Protein AF-A0A379QUN5-F1 (afdb_monomer_lite)

Foldseek 3Di:
DVVVVVVVVVVLVVCCVPPNPQVSLVVQLVVLVVVCVVPVDVVSVVSNVVSVVSNVVVVVVVVVVVVVVQVPLDFPVVVVVVVVVVVFAKDFQDWDDDPQFIKTFIDTPVDSQRPFIDDRAHPPPSHGWDWDWDDDPPDAIWIWTADPVGDIDIDSDDTSRVRVVVRVVSVVVVVVVPPPPPD

Secondary structure (DSSP, 8-state):
-HHHHHHHHHHHHHHHHHH-HHHHHHHHHHHHHHHHHHH--HHHHHHHHHHHHHHHHHHHHHHHHHHHHHHT---THHHHHHHHTTTPPEEEEEEEEETTEEEEEEEESS--S--EEEEEEPTTT-PBPEEEEEE-TTS-EEEEEE-TTS-EEEESS-HHHHHHHHHHHHHHHHHHHSS----

Sequence (183 aa):
MIEIFKTLHMQFQRAILATGTIPALGTLFIVGILVYISKGTIIYLTLGIFGLLATIEVYYRHGKAVLEARSNIRGPDMIYLELTGKGLKPKKLKEFEYQGFIFRTHGFEEMEVAVTATGPYCPRCKGQLAERRRIQYLFFPEITFRCICGFCTTSDRTGGEMLKDVRNMVCNVFDEKEKPHIG

Structure (mmCIF, N/CA/C/O backbone):
data_AF-A0A379QUN5-F1
#
_entry.id   AF-A0A379QUN5-F1
#
loop_
_atom_site.group_PDB
_atom_site.id
_atom_site.type_symbol
_atom_site.label_atom_id
_atom_site.label_alt_id
_atom_site.label_comp_id
_atom_site.label_asym_id
_atom_site.label_entity_id
_atom_site.label_seq_id
_atom_site.pdbx_PDB_ins_code
_atom_site.Cartn_x
_atom_site.Cartn_y
_atom_site.Cartn_z
_atom_site.occupancy
_atom_site.B_iso_or_equiv
_atom_site.auth_seq_id
_atom_site.auth_comp_id
_atom_site.auth_asym_id
_atom_site.auth_atom_id
_atom_site.pdbx_PDB_model_num
ATOM 1 N N . MET A 1 1 ? -5.564 -13.645 46.449 1.00 65.31 1 MET A N 1
ATOM 2 C CA . MET A 1 1 ? -5.761 -12.636 45.376 1.00 65.31 1 MET A CA 1
ATOM 3 C C . MET A 1 1 ? -4.634 -12.616 44.341 1.00 65.31 1 MET A C 1
ATOM 5 O O . MET A 1 1 ? -4.947 -12.594 43.160 1.00 65.31 1 MET A O 1
ATOM 9 N N . ILE A 1 2 ? -3.355 -12.666 44.737 1.00 79.56 2 ILE A N 1
ATOM 10 C CA . ILE A 1 2 ? -2.207 -12.552 43.809 1.00 79.56 2 ILE A CA 1
ATOM 11 C C . ILE A 1 2 ? -2.126 -13.717 42.799 1.00 79.56 2 ILE A C 1
ATOM 13 O O . ILE A 1 2 ? -1.880 -13.481 41.618 1.00 79.56 2 ILE A O 1
ATOM 17 N N . GLU A 1 3 ? -2.397 -14.959 43.214 1.00 79.75 3 GLU A N 1
ATOM 18 C CA . GLU A 1 3 ? -2.359 -16.113 42.297 1.00 79.75 3 GLU A CA 1
ATOM 19 C C . GLU A 1 3 ? -3.446 -16.066 41.221 1.00 79.75 3 GLU A C 1
ATOM 21 O O . GLU A 1 3 ? -3.153 -16.286 40.050 1.00 79.75 3 GLU A O 1
ATOM 26 N N . ILE A 1 4 ? -4.675 -15.690 41.591 1.00 76.00 4 ILE A N 1
ATOM 27 C CA . ILE A 1 4 ? -5.797 -15.556 40.648 1.00 76.00 4 ILE A CA 1
ATOM 28 C C . ILE A 1 4 ? -5.447 -14.542 39.554 1.00 76.00 4 ILE A C 1
ATOM 30 O O . ILE A 1 4 ? -5.677 -14.801 38.375 1.00 76.00 4 ILE A O 1
ATOM 34 N N . PHE A 1 5 ? -4.827 -13.420 39.930 1.00 73.19 5 PHE A N 1
ATOM 35 C CA . PHE A 1 5 ? -4.406 -12.393 38.980 1.00 73.19 5 PHE A CA 1
ATOM 36 C C . PHE A 1 5 ? -3.333 -12.909 38.010 1.00 73.19 5 PHE A C 1
ATOM 38 O O . PHE A 1 5 ? -3.393 -12.641 36.811 1.00 73.19 5 PHE A O 1
ATOM 45 N N . LYS A 1 6 ? -2.382 -13.708 38.506 1.00 79.88 6 LYS A N 1
ATOM 46 C CA . LYS A 1 6 ? -1.306 -14.293 37.696 1.00 79.88 6 LYS A CA 1
ATOM 47 C C . LYS A 1 6 ? -1.845 -15.299 36.674 1.00 79.88 6 LYS A C 1
ATOM 49 O O . LYS A 1 6 ? -1.435 -15.275 35.513 1.00 79.88 6 LYS A O 1
ATOM 54 N N . THR A 1 7 ? -2.798 -16.138 37.079 1.00 79.50 7 THR A N 1
ATOM 55 C CA . THR A 1 7 ? -3.450 -17.109 36.188 1.00 79.50 7 THR A CA 1
ATOM 56 C C . THR A 1 7 ? -4.293 -16.403 35.129 1.00 79.50 7 THR A C 1
ATOM 58 O O . THR A 1 7 ? -4.215 -16.753 33.951 1.00 79.50 7 THR A O 1
ATOM 61 N N . LEU A 1 8 ? -5.032 -15.359 35.519 1.00 73.00 8 LEU A N 1
ATOM 62 C CA . LEU A 1 8 ? -5.829 -14.554 34.593 1.00 73.00 8 LEU A CA 1
ATOM 63 C C . LEU A 1 8 ? -4.940 -13.858 33.551 1.00 73.00 8 LEU A C 1
ATOM 65 O O . LEU A 1 8 ? -5.223 -13.909 32.356 1.00 73.00 8 LEU A O 1
ATOM 69 N N . HIS A 1 9 ? -3.818 -13.281 33.989 1.00 76.00 9 HIS A N 1
ATOM 70 C CA . HIS 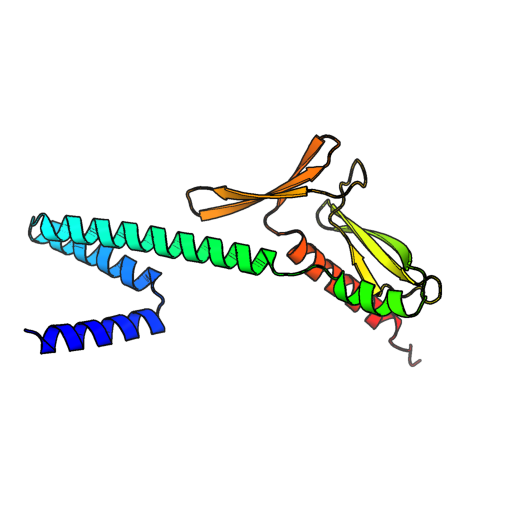A 1 9 ? -2.858 -12.623 33.108 1.00 76.00 9 HIS A CA 1
ATOM 71 C C . HIS A 1 9 ? -2.230 -13.602 32.100 1.00 76.00 9 HIS A C 1
ATOM 73 O O . HIS A 1 9 ? -2.097 -13.264 30.920 1.00 76.00 9 HIS A O 1
ATOM 79 N N . MET A 1 10 ? -1.866 -14.819 32.522 1.00 75.38 10 MET A N 1
ATOM 80 C CA . MET A 1 10 ? -1.316 -15.837 31.616 1.00 75.38 10 MET A CA 1
ATOM 81 C C . MET A 1 10 ? -2.326 -16.283 30.554 1.00 75.38 10 MET A C 1
ATOM 83 O O . MET A 1 10 ? -1.964 -16.416 29.385 1.00 75.38 10 MET A O 1
ATOM 87 N N . GLN A 1 11 ? -3.591 -16.481 30.933 1.00 75.44 11 GLN A N 1
ATOM 88 C CA . GLN A 1 11 ? -4.644 -16.839 29.977 1.00 75.44 11 GLN A CA 1
ATOM 89 C C . GLN A 1 11 ? -4.909 -15.703 28.985 1.00 75.44 11 GLN A C 1
ATOM 91 O O . GLN A 1 11 ? -5.044 -15.947 27.787 1.00 75.44 11 GLN A O 1
ATOM 96 N N . PHE A 1 12 ? -4.886 -14.455 29.458 1.00 71.19 12 PHE A N 1
ATOM 97 C CA . PHE A 1 12 ? -5.064 -13.284 28.605 1.00 71.19 12 PHE A CA 1
ATOM 98 C C . PHE A 1 12 ? -3.934 -13.142 27.575 1.00 71.19 12 PHE A C 1
ATOM 100 O O . PHE A 1 12 ? -4.198 -12.907 26.399 1.00 71.19 12 PHE A O 1
ATOM 107 N N . GLN A 1 13 ? -2.676 -13.373 27.970 1.00 73.88 13 GLN A N 1
ATOM 108 C CA . GLN A 1 13 ? -1.557 -13.353 27.020 1.00 73.88 13 GLN A CA 1
ATOM 109 C C . GLN A 1 13 ? -1.635 -14.469 25.978 1.00 73.88 13 GLN A C 1
ATOM 111 O O . GLN A 1 13 ? -1.353 -14.223 24.808 1.00 73.88 13 GLN A O 1
ATOM 116 N N . ARG A 1 14 ? -2.060 -15.678 26.367 1.00 70.94 14 ARG A N 1
ATOM 117 C CA . ARG A 1 14 ? -2.272 -16.777 25.413 1.00 70.94 14 ARG A CA 1
ATOM 118 C C . ARG A 1 14 ? -3.394 -16.465 24.425 1.00 70.94 14 ARG A C 1
ATOM 120 O O . ARG A 1 14 ? -3.231 -16.721 23.237 1.00 70.94 14 ARG A O 1
ATOM 127 N N . ALA A 1 15 ? -4.487 -15.865 24.892 1.00 63.94 15 ALA A N 1
ATOM 128 C CA . ALA A 1 15 ? -5.580 -15.427 24.029 1.00 63.94 15 ALA A CA 1
ATOM 129 C C . ALA A 1 15 ? -5.127 -14.340 23.039 1.00 63.94 15 ALA A C 1
ATOM 131 O O . ALA A 1 15 ? -5.415 -14.446 21.847 1.00 63.94 15 ALA A O 1
ATOM 132 N N . ILE A 1 16 ? -4.350 -13.353 23.505 1.00 67.88 16 ILE A N 1
ATOM 133 C CA . ILE A 1 16 ? -3.744 -12.319 22.651 1.00 67.88 16 ILE A CA 1
ATOM 134 C C . ILE A 1 16 ? -2.856 -12.942 21.569 1.00 67.88 16 ILE A C 1
ATOM 136 O O . ILE A 1 16 ? -2.928 -12.531 20.414 1.00 67.88 16 ILE A O 1
ATOM 140 N N . LEU A 1 17 ? -2.036 -13.932 21.922 1.00 67.06 17 LEU A N 1
ATOM 141 C CA . LEU A 1 17 ? -1.166 -14.624 20.969 1.00 67.06 17 LEU A CA 1
ATOM 142 C C . LEU A 1 17 ? -1.951 -15.450 19.943 1.00 67.06 17 LEU A C 1
ATOM 144 O O . LEU A 1 17 ? -1.546 -15.517 18.788 1.00 67.06 17 LEU A O 1
ATOM 148 N N . ALA A 1 18 ? -3.064 -16.064 20.349 1.00 61.81 18 ALA A N 1
ATOM 149 C CA . ALA A 1 18 ? -3.851 -16.946 19.490 1.00 61.81 18 ALA A CA 1
ATOM 150 C C . ALA A 1 18 ? -4.815 -16.202 18.550 1.00 61.81 18 ALA A C 1
ATOM 152 O O . ALA A 1 18 ? -5.030 -16.636 17.424 1.00 61.81 18 ALA A O 1
ATOM 153 N N . THR A 1 19 ? -5.416 -15.101 19.008 1.00 64.62 19 THR A N 1
ATOM 154 C CA . THR A 1 19 ? -6.467 -14.376 18.261 1.00 64.62 19 THR A CA 1
ATOM 155 C C . THR A 1 19 ? -6.045 -12.983 17.804 1.00 64.62 19 THR A C 1
ATOM 157 O O . THR A 1 19 ? -6.675 -12.408 16.921 1.00 64.62 19 THR A O 1
ATOM 160 N N . GLY A 1 20 ? -4.957 -12.448 18.354 1.00 71.06 20 GLY A N 1
ATOM 161 C CA . GLY A 1 20 ? -4.519 -11.076 18.141 1.00 71.06 20 GLY A CA 1
ATOM 162 C C . GLY A 1 20 ? -5.007 -10.131 19.241 1.00 71.06 20 GLY A C 1
ATOM 163 O O . GLY A 1 20 ? -6.012 -10.350 19.916 1.00 71.06 20 GLY A O 1
ATOM 164 N N . THR A 1 21 ? -4.281 -9.032 19.419 1.00 74.69 21 THR A N 1
ATOM 165 C CA . THR A 1 21 ? -4.566 -7.988 20.418 1.00 74.69 21 THR A CA 1
ATOM 166 C C . THR A 1 21 ? -5.906 -7.283 20.190 1.00 74.69 21 THR A C 1
ATOM 168 O O . THR A 1 21 ? -6.573 -6.913 21.151 1.00 74.69 21 THR A O 1
ATOM 171 N N . ILE A 1 22 ? -6.323 -7.118 18.933 1.00 72.56 22 ILE A N 1
ATOM 172 C CA . ILE A 1 22 ? -7.550 -6.403 18.547 1.00 72.56 22 ILE A CA 1
ATOM 173 C C . ILE A 1 22 ? -8.824 -7.113 19.052 1.00 72.56 22 ILE A C 1
ATOM 175 O O . ILE A 1 22 ? -9.591 -6.477 19.777 1.00 72.56 22 ILE A O 1
ATOM 179 N N . PRO A 1 23 ? -9.074 -8.407 18.756 1.00 73.62 23 PRO A N 1
ATOM 180 C CA . PRO A 1 23 ? -10.268 -9.091 19.260 1.00 73.62 23 PRO A CA 1
ATOM 181 C C . PRO A 1 23 ? -10.278 -9.241 20.787 1.00 73.62 23 PRO A C 1
ATOM 183 O O . PRO A 1 23 ? -11.347 -9.155 21.386 1.00 73.62 23 PRO A O 1
ATOM 186 N N . ALA A 1 24 ? -9.117 -9.385 21.436 1.00 75.81 24 ALA A N 1
ATOM 187 C CA . ALA A 1 24 ? -9.024 -9.440 22.898 1.00 75.81 24 ALA A CA 1
ATOM 188 C C . ALA A 1 24 ? -9.422 -8.115 23.582 1.00 75.81 24 ALA A C 1
ATOM 190 O O . ALA A 1 24 ? -10.044 -8.117 24.643 1.00 75.81 24 ALA A O 1
ATOM 191 N N . LEU A 1 25 ? -9.090 -6.970 22.980 1.00 78.25 25 LEU A N 1
ATOM 192 C CA . LEU A 1 25 ? -9.510 -5.660 23.487 1.00 78.25 25 LEU A CA 1
ATOM 193 C C . LEU A 1 25 ? -10.978 -5.358 23.146 1.00 78.25 25 LEU A C 1
ATOM 195 O O . LEU A 1 25 ? -11.703 -4.799 23.972 1.00 78.25 25 LEU A O 1
ATOM 199 N N . GLY A 1 26 ? -11.447 -5.809 21.979 1.00 76.88 26 GLY A N 1
ATOM 200 C CA . GLY A 1 26 ? -12.854 -5.725 21.587 1.00 76.88 26 GLY A CA 1
ATOM 201 C C . GLY A 1 26 ? -13.781 -6.518 22.514 1.00 76.88 26 GLY A C 1
ATOM 202 O O . GLY A 1 26 ? -14.844 -6.025 22.890 1.00 76.88 26 GLY A O 1
ATOM 203 N N . THR A 1 27 ? -13.377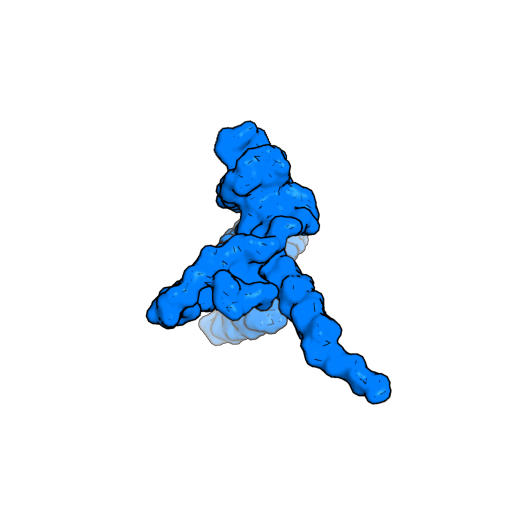 -7.712 22.957 1.00 78.56 27 THR A N 1
ATOM 204 C CA . THR A 1 27 ? -14.166 -8.488 23.927 1.00 78.56 27 THR A CA 1
ATOM 205 C C . THR A 1 27 ? -14.211 -7.817 25.299 1.00 78.56 27 THR A C 1
ATOM 207 O O . THR A 1 27 ? -15.276 -7.782 25.909 1.00 78.56 27 THR A O 1
ATOM 210 N N . LEU A 1 28 ? -13.113 -7.201 25.755 1.00 80.69 28 LEU A N 1
ATOM 211 C CA . LEU A 1 28 ? -13.088 -6.382 26.975 1.00 80.69 28 LEU A CA 1
ATOM 212 C C . LEU A 1 28 ? -14.074 -5.208 26.907 1.00 80.69 28 LEU A C 1
ATOM 214 O O . LEU A 1 28 ? -14.790 -4.955 27.876 1.00 80.69 28 LEU A O 1
ATOM 218 N N . PHE A 1 29 ? -14.145 -4.527 25.760 1.00 81.75 29 PHE A N 1
ATOM 219 C CA . PHE A 1 29 ? -15.115 -3.459 25.524 1.00 81.75 29 PHE A CA 1
ATOM 220 C C . PHE A 1 29 ? -16.559 -3.965 25.622 1.00 81.75 29 PHE A C 1
ATOM 222 O O . PHE A 1 29 ? -17.357 -3.406 26.378 1.00 81.75 29 PHE A O 1
ATOM 229 N N . ILE A 1 30 ? -16.877 -5.051 24.908 1.00 83.12 30 ILE A N 1
ATOM 230 C CA . ILE A 1 30 ? -18.222 -5.642 24.888 1.00 83.12 30 ILE A CA 1
ATOM 231 C C . ILE A 1 30 ? -18.631 -6.087 26.294 1.00 83.12 30 ILE A C 1
ATOM 233 O O . ILE A 1 30 ? -19.716 -5.736 26.750 1.00 83.12 30 ILE A O 1
ATOM 237 N N . VAL A 1 31 ? -17.757 -6.805 27.007 1.00 85.19 31 VAL A N 1
ATOM 238 C CA . VAL A 1 31 ? -18.018 -7.276 28.375 1.00 85.19 31 VAL A CA 1
ATOM 239 C C . VAL A 1 31 ? -18.190 -6.099 29.337 1.00 85.19 31 VAL A C 1
ATOM 241 O O . VAL A 1 31 ? -19.121 -6.111 30.139 1.00 85.19 31 VAL A O 1
ATOM 244 N N . GLY A 1 32 ? -17.353 -5.061 29.241 1.00 82.75 32 GLY A N 1
ATOM 245 C CA . GLY A 1 32 ? -17.477 -3.853 30.063 1.00 82.75 32 GLY A CA 1
ATOM 246 C C . GLY A 1 32 ? -18.837 -3.168 29.897 1.00 82.75 32 GLY A C 1
ATOM 247 O O . GLY A 1 32 ? -19.510 -2.879 30.888 1.00 82.75 32 GLY A O 1
ATOM 248 N N . ILE A 1 33 ? -19.297 -2.992 28.653 1.00 84.81 33 ILE A N 1
ATOM 249 C CA . ILE A 1 33 ? -20.622 -2.420 28.366 1.00 84.81 33 ILE A CA 1
ATOM 250 C C . ILE A 1 33 ? -21.745 -3.322 28.881 1.00 84.81 33 ILE A C 1
ATOM 252 O O . ILE A 1 33 ? -22.672 -2.835 29.526 1.00 84.81 33 ILE A O 1
ATOM 256 N N . LEU A 1 34 ? -21.674 -4.630 28.626 1.00 87.12 34 LEU A N 1
ATOM 257 C CA . LEU A 1 34 ? -22.724 -5.569 29.030 1.00 87.12 34 LEU A CA 1
ATOM 258 C C . LEU A 1 34 ? -22.903 -5.588 30.552 1.00 87.12 34 LEU A C 1
ATOM 260 O O . LEU A 1 34 ? -24.025 -5.538 31.060 1.00 87.12 34 LEU A O 1
ATOM 264 N N . VAL A 1 35 ? -21.790 -5.598 31.290 1.00 85.62 35 VAL A N 1
ATOM 265 C CA . VAL A 1 35 ? -21.827 -5.561 32.753 1.00 85.62 35 VAL A CA 1
ATOM 266 C C . VAL A 1 35 ? -22.329 -4.204 33.249 1.00 85.62 35 VAL A C 1
ATOM 268 O O . VAL A 1 35 ? -23.128 -4.175 34.186 1.00 85.62 35 VAL A O 1
ATOM 271 N N . TYR A 1 36 ? -21.953 -3.095 32.604 1.00 88.31 36 TYR A N 1
ATOM 272 C CA . TYR A 1 36 ? -22.504 -1.776 32.922 1.00 88.31 36 TYR A CA 1
ATOM 273 C C . TYR A 1 36 ? -24.030 -1.730 32.777 1.00 88.31 36 TYR A C 1
ATOM 275 O O . TYR A 1 36 ? -24.700 -1.291 33.707 1.00 88.31 36 TYR A O 1
ATOM 283 N N . ILE A 1 37 ? -24.586 -2.248 31.677 1.00 89.38 37 ILE A N 1
ATOM 284 C CA . ILE A 1 37 ? -26.042 -2.292 31.455 1.00 89.38 37 ILE A CA 1
ATOM 285 C C . ILE A 1 37 ? -26.737 -3.108 32.555 1.00 89.38 37 ILE A C 1
ATOM 287 O O . ILE A 1 37 ? -27.792 -2.715 33.042 1.00 89.38 37 ILE A O 1
ATOM 291 N N . SER A 1 38 ? -26.131 -4.220 32.983 1.00 89.81 38 SER A N 1
ATOM 292 C CA . SER A 1 38 ? -26.716 -5.100 34.006 1.00 89.81 38 SER A CA 1
ATOM 293 C C . SER A 1 38 ? -26.636 -4.562 35.442 1.00 89.81 38 SER A C 1
ATOM 295 O O . SER A 1 38 ? -27.549 -4.797 36.229 1.00 89.81 38 SER A O 1
ATOM 297 N N . LYS A 1 39 ? -25.547 -3.871 35.813 1.00 90.00 39 LYS A N 1
ATOM 298 C CA . LYS A 1 39 ? -25.252 -3.482 37.209 1.00 90.00 39 LYS A CA 1
ATOM 299 C C . LYS A 1 39 ? -25.246 -1.974 37.460 1.00 90.00 39 LYS A C 1
ATOM 301 O O . LYS A 1 39 ? -25.086 -1.553 38.602 1.00 90.00 39 LYS A O 1
ATOM 306 N N . GLY A 1 40 ? -25.332 -1.154 36.415 1.00 86.38 40 GLY A N 1
ATOM 307 C CA . GLY A 1 40 ? -25.316 0.312 36.489 1.00 86.38 40 GLY A CA 1
ATOM 308 C C . GLY A 1 40 ? -24.020 0.926 37.035 1.00 86.38 40 GLY A C 1
ATOM 309 O O . GLY A 1 40 ? -23.969 2.123 37.308 1.00 86.38 40 GLY A O 1
ATOM 310 N N . THR A 1 41 ? -22.959 0.140 37.238 1.00 90.69 41 THR A N 1
ATOM 311 C CA . THR A 1 41 ? -21.747 0.620 37.914 1.00 90.69 41 THR A CA 1
ATOM 312 C C . THR A 1 41 ? -20.799 1.308 36.937 1.00 90.69 41 THR A C 1
ATOM 314 O O . THR A 1 41 ? -20.271 0.671 36.027 1.00 90.69 41 THR A O 1
ATOM 317 N N . ILE A 1 42 ? -20.502 2.587 37.181 1.00 85.69 42 ILE A N 1
ATOM 318 C CA . ILE A 1 42 ? -19.652 3.446 36.331 1.00 85.69 42 ILE A CA 1
ATOM 319 C C . ILE A 1 42 ? -18.266 2.833 36.048 1.00 85.69 42 ILE A C 1
ATOM 321 O O . ILE A 1 42 ? -17.715 3.034 34.969 1.00 85.69 42 ILE A O 1
ATOM 325 N N . ILE A 1 43 ? -17.725 2.029 36.970 1.00 85.44 43 ILE A N 1
ATOM 326 C CA . ILE A 1 43 ? -16.429 1.345 36.815 1.00 85.44 43 ILE A CA 1
ATOM 327 C C . ILE A 1 43 ? -16.390 0.456 35.558 1.00 85.44 43 ILE A C 1
ATOM 329 O O . ILE A 1 43 ? -15.363 0.369 34.892 1.00 85.44 43 ILE A O 1
ATOM 333 N N . TYR A 1 44 ? -17.496 -0.199 35.195 1.00 82.38 44 TYR A N 1
ATOM 334 C CA . TYR A 1 44 ? -17.525 -1.055 34.004 1.00 82.38 44 TYR A CA 1
ATOM 335 C C . TYR A 1 44 ? -17.633 -0.251 32.705 1.00 82.38 44 TYR A C 1
ATOM 337 O O . TYR A 1 44 ? -17.078 -0.657 31.684 1.00 82.38 44 TYR A O 1
ATOM 345 N N . LEU A 1 45 ? -18.271 0.924 32.757 1.00 81.56 45 LEU A N 1
ATOM 346 C CA . LEU A 1 45 ? -18.317 1.860 31.635 1.00 81.56 45 LEU A CA 1
ATOM 347 C C . LEU A 1 45 ? -16.919 2.402 31.321 1.00 81.56 45 LEU A C 1
ATOM 349 O O . LEU A 1 45 ? -16.512 2.404 30.160 1.00 81.56 45 LEU A O 1
ATOM 353 N N . THR A 1 46 ? -16.163 2.819 32.343 1.00 81.00 46 THR A N 1
ATOM 354 C CA . THR A 1 46 ? -14.786 3.293 32.146 1.00 81.00 46 THR A CA 1
ATOM 355 C C . THR A 1 46 ? -13.903 2.178 31.598 1.00 81.00 46 THR A C 1
ATOM 357 O O . THR A 1 46 ? -13.177 2.409 30.634 1.00 81.00 46 THR A O 1
ATOM 360 N N . LEU A 1 47 ? -14.025 0.953 32.123 1.00 82.50 47 LEU A N 1
ATOM 361 C CA . LEU A 1 47 ? -13.302 -0.215 31.610 1.00 82.50 47 LEU A CA 1
ATOM 362 C C . LEU A 1 47 ? -13.606 -0.480 30.126 1.00 82.50 47 LEU A C 1
ATOM 364 O O . LEU A 1 47 ? -12.693 -0.752 29.347 1.00 82.50 47 LEU A O 1
ATOM 368 N N . GLY A 1 48 ? -14.873 -0.334 29.724 1.00 81.31 48 GLY A N 1
ATOM 369 C CA . GLY A 1 48 ? -15.284 -0.387 28.325 1.00 81.31 48 GLY A CA 1
ATOM 370 C C . GLY A 1 48 ? -14.584 0.686 27.488 1.00 81.31 48 GLY A C 1
ATOM 371 O O . GLY A 1 48 ? -13.881 0.363 26.533 1.00 81.31 48 GLY A O 1
ATOM 372 N N . ILE A 1 49 ? -14.704 1.960 27.869 1.00 84.81 49 ILE A N 1
ATOM 373 C CA . ILE A 1 49 ? -14.096 3.082 27.130 1.00 84.81 49 ILE A CA 1
ATOM 374 C C . ILE A 1 49 ? -12.582 2.882 26.952 1.00 84.81 49 ILE A C 1
ATOM 376 O O . ILE A 1 49 ? -12.070 3.064 25.847 1.00 84.81 49 ILE A O 1
ATOM 380 N N . PHE A 1 50 ? -11.868 2.446 27.994 1.00 83.19 50 PHE A N 1
ATOM 381 C CA . PHE A 1 50 ? -10.441 2.128 27.893 1.00 83.19 50 PHE A CA 1
ATOM 382 C C . PHE A 1 50 ? -10.161 0.966 26.931 1.00 83.19 50 PHE A C 1
ATOM 384 O O . PHE A 1 50 ? -9.216 1.050 26.148 1.00 83.19 50 PHE A O 1
ATOM 391 N N . GLY A 1 51 ? -10.989 -0.084 26.933 1.00 81.69 51 GLY A N 1
ATOM 392 C CA . GLY A 1 51 ? -10.896 -1.181 25.964 1.00 81.69 51 GLY A CA 1
ATOM 393 C C . GLY A 1 51 ? -11.069 -0.708 24.517 1.00 81.69 51 GLY A C 1
ATOM 394 O O . GLY A 1 51 ? -10.290 -1.089 23.641 1.00 81.69 51 GLY A O 1
ATOM 395 N N . LEU A 1 52 ? -12.029 0.187 24.265 1.00 82.88 52 LEU A N 1
ATOM 396 C CA . LEU A 1 52 ? -12.247 0.776 22.942 1.00 82.88 52 LEU A CA 1
ATOM 397 C C . LEU A 1 52 ? -11.052 1.626 22.495 1.00 82.88 52 LEU A C 1
ATOM 399 O O . LEU A 1 52 ? -10.540 1.430 21.394 1.00 82.88 52 LEU A O 1
ATOM 403 N N . LEU A 1 53 ? -10.579 2.533 23.356 1.00 85.06 53 LEU A N 1
ATOM 404 C CA . LEU A 1 53 ? -9.426 3.389 23.066 1.00 85.06 53 LEU A CA 1
ATOM 405 C C . LEU A 1 53 ? -8.167 2.563 22.783 1.00 85.06 53 LEU A C 1
ATOM 407 O O . LEU A 1 53 ? -7.482 2.813 21.793 1.00 85.06 53 LEU A O 1
ATOM 411 N N . ALA A 1 54 ? -7.908 1.532 23.591 1.00 80.25 54 ALA A N 1
ATOM 412 C CA . ALA A 1 54 ? -6.790 0.620 23.377 1.00 80.25 54 ALA A CA 1
ATOM 413 C C . ALA A 1 54 ? -6.913 -0.131 22.041 1.00 80.25 54 ALA A C 1
ATOM 415 O O . ALA A 1 54 ? -5.923 -0.283 21.325 1.00 80.25 54 ALA A O 1
ATOM 416 N N . THR A 1 55 ? -8.123 -0.566 21.668 1.00 81.00 55 THR A N 1
ATOM 417 C CA . THR A 1 55 ? -8.368 -1.228 20.375 1.00 81.00 55 THR A CA 1
ATOM 418 C C . THR A 1 55 ? -8.040 -0.290 19.212 1.00 81.00 55 THR A C 1
ATOM 420 O O . THR A 1 55 ? -7.334 -0.684 18.282 1.00 81.00 55 THR A O 1
ATOM 423 N N . ILE A 1 56 ? -8.503 0.963 19.283 1.00 82.00 56 ILE A N 1
ATOM 424 C CA . ILE A 1 56 ? -8.241 1.994 18.270 1.00 82.00 56 ILE A CA 1
ATOM 425 C C . ILE A 1 56 ? -6.736 2.264 18.153 1.00 82.00 56 ILE A C 1
ATOM 427 O O . ILE A 1 56 ? -6.201 2.302 17.044 1.00 82.00 56 ILE A O 1
ATOM 431 N N . GLU A 1 57 ? -6.033 2.413 19.277 1.00 82.88 57 GLU A N 1
ATOM 432 C CA . GLU A 1 57 ? -4.596 2.691 19.284 1.00 82.88 57 GLU A CA 1
ATOM 433 C C . GLU A 1 57 ? -3.781 1.538 18.684 1.00 82.88 57 GLU A C 1
ATOM 435 O O . GLU A 1 57 ? -2.926 1.760 17.822 1.00 82.88 57 GLU A O 1
ATOM 440 N N . VAL A 1 58 ? -4.051 0.301 19.108 1.00 81.94 58 VAL A N 1
ATOM 441 C CA . VAL A 1 58 ? -3.364 -0.889 18.588 1.00 81.94 58 VAL A CA 1
ATOM 442 C C . VAL A 1 58 ? -3.594 -1.026 17.086 1.00 81.94 58 VAL A C 1
ATOM 444 O O . VAL A 1 58 ? -2.644 -1.282 16.343 1.00 81.94 58 VAL A O 1
ATOM 447 N N . TYR A 1 59 ? -4.823 -0.797 16.622 1.00 80.12 59 TYR A N 1
ATOM 448 C CA . TYR A 1 59 ? -5.137 -0.833 15.198 1.00 80.12 59 TYR A CA 1
ATOM 449 C C . TYR A 1 59 ? -4.392 0.260 14.422 1.00 80.12 59 TYR A C 1
ATOM 451 O O . TYR A 1 59 ? -3.817 -0.010 13.368 1.00 80.12 59 TYR A O 1
ATOM 459 N N . TYR A 1 60 ? -4.327 1.483 14.960 1.00 79.81 60 TYR A N 1
ATOM 460 C CA . TYR A 1 60 ? -3.579 2.583 14.349 1.00 79.81 60 TYR A CA 1
ATOM 461 C C . TYR A 1 60 ? -2.082 2.264 14.23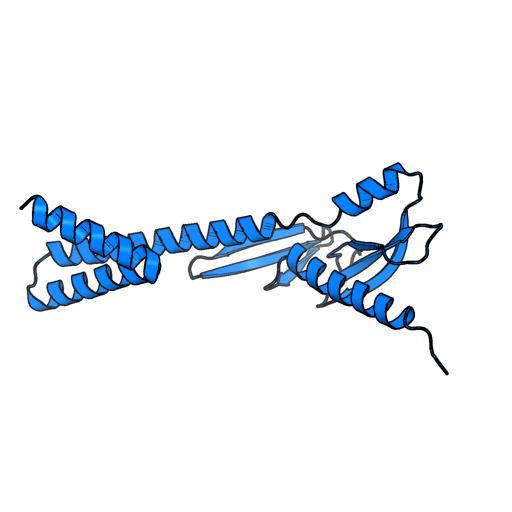4 1.00 79.81 60 TYR A C 1
ATOM 463 O O . TYR A 1 60 ? -1.482 2.457 13.174 1.00 79.81 60 TYR A O 1
ATOM 471 N N . ARG A 1 61 ? -1.480 1.709 15.295 1.00 79.31 61 ARG A N 1
ATOM 472 C CA . ARG A 1 61 ? -0.078 1.261 15.280 1.00 79.31 61 ARG A CA 1
ATOM 473 C C . ARG A 1 61 ? 0.148 0.154 14.253 1.00 79.31 61 ARG A C 1
ATOM 475 O O . ARG A 1 61 ? 1.131 0.211 13.520 1.00 79.31 61 ARG A O 1
ATOM 482 N N . HIS A 1 62 ? -0.766 -0.810 14.154 1.00 78.75 62 HIS A N 1
ATOM 483 C CA . HIS A 1 62 ? -0.680 -1.876 13.159 1.00 78.75 62 HIS A CA 1
ATOM 484 C C . HIS A 1 62 ? -0.799 -1.328 11.729 1.00 78.75 62 HIS A C 1
ATOM 486 O O . HIS A 1 62 ? -0.024 -1.716 10.856 1.00 78.75 62 HIS A O 1
ATOM 492 N N . GLY A 1 63 ? -1.727 -0.403 11.472 1.00 74.44 63 GLY A N 1
ATOM 493 C CA . GLY A 1 63 ? -1.867 0.253 10.170 1.00 74.44 63 GLY A CA 1
ATOM 494 C C . GLY A 1 63 ? -0.604 1.022 9.778 1.00 74.44 63 GLY A C 1
ATOM 495 O O . GLY A 1 63 ? -0.117 0.886 8.655 1.00 74.44 63 GLY A O 1
ATOM 496 N N . LYS A 1 64 ? -0.016 1.758 10.729 1.00 76.81 64 LYS A N 1
ATOM 497 C CA . LYS A 1 64 ? 1.266 2.443 10.536 1.00 76.81 64 LYS A CA 1
ATOM 498 C C . LYS A 1 64 ? 2.394 1.456 10.216 1.00 76.81 64 LYS A C 1
ATOM 500 O O . LYS A 1 64 ? 3.102 1.662 9.237 1.00 76.81 64 LYS A O 1
ATOM 505 N N . ALA A 1 65 ? 2.510 0.365 10.972 1.00 77.50 65 ALA A N 1
ATOM 506 C CA . ALA A 1 65 ? 3.526 -0.662 10.746 1.00 77.50 65 ALA A CA 1
ATOM 507 C C . ALA A 1 65 ? 3.380 -1.340 9.373 1.00 77.50 65 ALA A C 1
ATOM 509 O O . ALA A 1 65 ? 4.371 -1.569 8.688 1.00 77.50 65 ALA A O 1
ATOM 510 N N . VAL A 1 66 ? 2.149 -1.609 8.924 1.00 76.69 66 VAL A N 1
ATOM 511 C CA . VAL A 1 66 ? 1.888 -2.153 7.580 1.00 76.69 66 VAL A CA 1
ATOM 512 C C . VAL A 1 66 ? 2.291 -1.156 6.496 1.00 76.69 66 VAL A C 1
ATOM 514 O O . VAL A 1 66 ? 2.897 -1.545 5.501 1.00 76.69 66 VAL A O 1
ATOM 517 N N . LEU A 1 67 ? 1.996 0.133 6.675 1.00 70.19 67 LEU A N 1
ATOM 518 C CA . LEU A 1 67 ? 2.405 1.169 5.725 1.00 70.19 67 LEU A CA 1
ATOM 519 C C . LEU A 1 67 ? 3.922 1.357 5.679 1.00 70.19 67 LEU A C 1
ATOM 521 O O . LEU A 1 67 ? 4.472 1.552 4.594 1.00 70.19 67 LEU A O 1
ATOM 525 N N . GLU A 1 68 ? 4.596 1.268 6.824 1.00 72.38 68 GLU A N 1
ATOM 526 C CA . GLU A 1 68 ? 6.056 1.280 6.917 1.00 72.38 68 GLU A CA 1
ATOM 527 C C . GLU A 1 68 ? 6.653 0.036 6.242 1.00 72.38 68 GLU A C 1
ATOM 529 O O . GLU A 1 68 ? 7.543 0.162 5.400 1.00 72.38 68 GLU A O 1
ATOM 534 N N . ALA A 1 69 ? 6.096 -1.154 6.482 1.00 72.88 69 ALA A N 1
ATOM 535 C CA . ALA A 1 69 ? 6.503 -2.383 5.801 1.00 72.88 69 ALA A CA 1
ATOM 536 C C . ALA A 1 69 ? 6.331 -2.273 4.275 1.00 72.88 69 ALA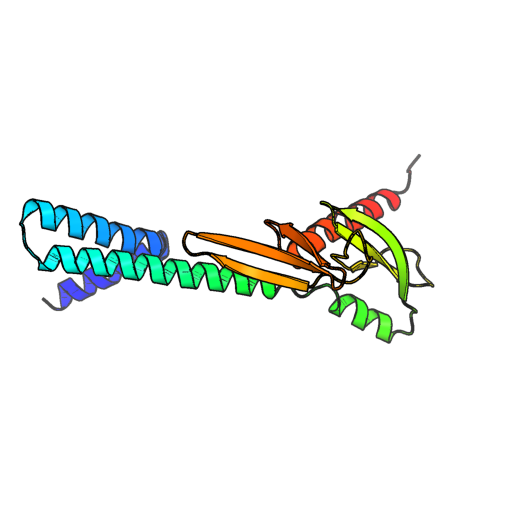 A C 1
ATOM 538 O O . ALA A 1 69 ? 7.240 -2.619 3.522 1.00 72.88 69 ALA A O 1
ATOM 539 N N . ARG A 1 70 ? 5.214 -1.698 3.810 1.00 67.06 70 ARG A N 1
ATOM 540 C CA . ARG A 1 70 ? 4.979 -1.403 2.387 1.00 67.06 70 ARG A CA 1
ATOM 541 C C . ARG A 1 70 ? 5.907 -0.312 1.840 1.00 67.06 70 ARG A C 1
ATOM 543 O O . ARG A 1 70 ? 6.226 -0.340 0.659 1.00 67.06 70 ARG A O 1
ATOM 550 N N . SER A 1 71 ? 6.357 0.660 2.648 1.00 64.94 71 SER A N 1
ATOM 551 C CA . SER A 1 71 ? 7.384 1.634 2.213 1.00 64.94 71 SER A CA 1
ATOM 552 C C . SER A 1 71 ? 8.766 1.018 2.069 1.00 64.94 71 SER A C 1
ATOM 554 O O . SER A 1 71 ? 9.547 1.477 1.243 1.00 64.94 71 SER A O 1
ATOM 556 N N . ASN A 1 72 ? 9.062 -0.019 2.853 1.00 63.53 72 ASN A N 1
ATOM 557 C CA . ASN A 1 72 ? 10.386 -0.626 2.883 1.00 63.53 72 ASN A CA 1
ATOM 558 C C . ASN A 1 72 ? 10.604 -1.646 1.755 1.00 63.53 72 ASN A C 1
ATOM 560 O O . ASN A 1 72 ? 11.677 -2.240 1.654 1.00 63.53 72 ASN A O 1
ATOM 564 N N . ILE A 1 73 ? 9.612 -1.827 0.874 1.00 63.66 73 ILE A N 1
ATOM 565 C CA . ILE A 1 73 ? 9.796 -2.467 -0.428 1.00 63.66 73 ILE A CA 1
ATOM 566 C C . ILE A 1 73 ? 10.667 -1.519 -1.262 1.00 63.66 73 ILE A C 1
ATOM 568 O O . ILE A 1 73 ? 10.173 -0.709 -2.046 1.00 63.66 73 ILE A O 1
ATOM 572 N N . ARG A 1 74 ? 11.985 -1.574 -1.034 1.00 53.56 74 ARG A N 1
ATOM 573 C CA . ARG A 1 74 ? 12.971 -0.859 -1.843 1.00 53.56 74 ARG A CA 1
ATOM 574 C C . ARG A 1 74 ? 12.777 -1.266 -3.299 1.00 53.56 74 ARG A C 1
ATOM 576 O O . ARG A 1 74 ? 12.733 -2.453 -3.631 1.00 53.56 74 ARG A O 1
ATOM 583 N N . GLY A 1 75 ? 12.654 -0.256 -4.155 1.00 55.97 75 GLY A N 1
ATOM 584 C CA . GLY A 1 75 ? 12.689 -0.434 -5.596 1.00 55.97 75 GLY A CA 1
ATOM 585 C C . GLY A 1 75 ? 13.999 -1.097 -6.059 1.00 55.97 75 GLY A C 1
ATOM 586 O O . GLY A 1 75 ? 14.958 -1.208 -5.294 1.00 55.97 75 GLY A O 1
ATOM 587 N N . PRO A 1 76 ? 14.046 -1.553 -7.318 1.00 54.28 76 PRO A N 1
ATOM 588 C CA . PRO A 1 76 ? 15.106 -2.375 -7.904 1.00 54.28 76 PRO A CA 1
ATOM 589 C C . PRO A 1 76 ? 16.464 -1.684 -8.068 1.00 54.28 76 PRO A C 1
ATOM 591 O O . PRO A 1 76 ? 17.342 -2.265 -8.703 1.00 54.28 76 PRO A O 1
ATOM 594 N N . ASP A 1 77 ? 16.666 -0.490 -7.510 1.00 55.69 77 ASP A N 1
ATOM 595 C CA . ASP A 1 77 ? 17.914 0.263 -7.651 1.00 55.69 77 ASP A CA 1
ATOM 596 C C . ASP A 1 77 ? 19.139 -0.584 -7.271 1.00 55.69 77 ASP A C 1
ATOM 598 O O . ASP A 1 77 ? 20.181 -0.459 -7.903 1.00 55.69 77 ASP A O 1
ATOM 602 N N . MET A 1 78 ? 19.004 -1.530 -6.331 1.00 53.31 78 MET A N 1
ATOM 603 C CA . MET A 1 78 ? 20.103 -2.429 -5.946 1.00 53.31 78 MET A CA 1
ATOM 604 C C . MET A 1 78 ? 20.579 -3.342 -7.090 1.00 53.31 78 MET A C 1
ATOM 606 O O . MET A 1 78 ? 21.782 -3.447 -7.308 1.00 53.31 78 MET A O 1
ATOM 610 N N . ILE A 1 79 ? 19.667 -3.935 -7.873 1.00 57.66 79 ILE A N 1
ATOM 611 C CA . ILE A 1 79 ? 20.033 -4.811 -9.007 1.00 57.66 79 ILE A CA 1
ATOM 612 C C . ILE A 1 79 ? 20.680 -3.981 -10.127 1.00 57.66 79 ILE A C 1
ATOM 614 O O . ILE A 1 79 ? 21.628 -4.418 -10.778 1.00 57.66 79 ILE A O 1
ATOM 618 N N . TYR A 1 80 ? 20.198 -2.750 -10.328 1.00 56.97 80 TYR A N 1
ATOM 619 C CA . TYR A 1 80 ? 20.767 -1.833 -11.315 1.00 56.97 80 TYR A CA 1
ATOM 620 C C . TYR A 1 80 ? 22.202 -1.413 -10.971 1.00 56.97 80 TYR A C 1
ATOM 622 O O . TYR A 1 80 ? 23.065 -1.352 -11.851 1.00 56.97 80 TYR A O 1
ATOM 630 N N . LEU A 1 81 ? 22.460 -1.131 -9.692 1.00 58.72 81 LEU A N 1
ATOM 631 C CA . LEU A 1 81 ? 23.755 -0.668 -9.194 1.00 58.72 81 LEU A CA 1
ATOM 632 C C . LEU A 1 81 ? 24.850 -1.738 -9.331 1.00 58.72 81 LEU A C 1
ATOM 634 O O . LEU A 1 81 ? 25.955 -1.414 -9.765 1.00 58.72 81 LEU A O 1
ATOM 638 N N . GLU A 1 82 ? 24.543 -3.006 -9.040 1.00 60.84 82 GLU A N 1
ATOM 639 C CA . GLU A 1 82 ? 25.510 -4.112 -9.148 1.00 60.84 82 GLU A CA 1
ATOM 640 C C . GLU A 1 82 ? 26.008 -4.340 -10.584 1.00 60.84 82 GLU A C 1
ATOM 642 O O . GLU A 1 82 ? 27.190 -4.609 -10.806 1.00 60.84 82 GLU A O 1
ATOM 647 N N . LEU A 1 83 ? 25.126 -4.208 -11.577 1.00 63.34 83 LEU A N 1
ATOM 648 C CA . LEU A 1 83 ? 25.463 -4.443 -12.985 1.00 63.34 83 LEU A CA 1
ATOM 649 C C . LEU A 1 83 ? 26.125 -3.227 -13.648 1.00 63.34 83 LEU A C 1
ATOM 651 O O . LEU A 1 83 ? 27.009 -3.393 -14.487 1.00 63.34 83 LEU A O 1
ATOM 655 N N . THR A 1 84 ? 25.777 -2.010 -13.218 1.00 57.97 84 THR A N 1
ATOM 656 C CA . THR A 1 84 ? 26.434 -0.772 -13.684 1.00 57.97 84 THR A CA 1
ATOM 657 C C . THR A 1 84 ? 27.919 -0.745 -13.295 1.00 57.97 84 THR A C 1
ATOM 659 O O . THR A 1 84 ? 28.754 -0.267 -14.062 1.00 57.97 84 THR A O 1
ATOM 662 N N . GLY A 1 85 ? 28.286 -1.343 -12.153 1.00 63.41 85 GLY A N 1
ATOM 663 C CA . GLY A 1 85 ? 29.681 -1.500 -11.722 1.00 63.41 85 GLY A CA 1
ATOM 664 C C . GLY A 1 85 ? 30.561 -2.344 -12.659 1.00 63.41 85 GLY A C 1
ATOM 665 O O . GLY A 1 85 ? 31.782 -2.309 -12.534 1.00 63.41 85 GLY A O 1
ATOM 666 N N . LYS A 1 86 ? 29.969 -3.068 -13.620 1.00 71.44 86 LYS A N 1
ATOM 667 C CA . LYS A 1 86 ? 30.682 -3.863 -14.637 1.00 71.44 86 LYS A CA 1
ATOM 668 C C . LYS A 1 86 ? 30.936 -3.106 -15.949 1.00 71.44 86 LYS A C 1
ATOM 670 O O . LYS A 1 86 ? 31.397 -3.711 -16.909 1.00 71.44 86 LYS A O 1
ATOM 675 N N . GLY A 1 87 ? 30.638 -1.804 -16.002 1.00 75.31 87 GLY A N 1
ATOM 676 C CA . GLY A 1 87 ? 30.860 -0.961 -17.184 1.00 75.31 87 GLY A CA 1
ATOM 677 C C . GLY A 1 87 ? 29.760 -1.031 -18.249 1.00 75.31 87 GLY A C 1
ATOM 678 O O . GLY A 1 87 ? 29.909 -0.417 -19.302 1.00 75.31 87 GLY A O 1
ATOM 679 N N . LEU A 1 88 ? 28.658 -1.734 -17.973 1.00 76.88 88 LEU A N 1
ATOM 680 C CA . LEU A 1 88 ? 27.516 -1.851 -18.880 1.00 76.88 88 LEU A CA 1
ATOM 681 C C . LEU A 1 88 ? 26.718 -0.541 -18.914 1.00 76.88 88 LEU A C 1
ATOM 683 O O . LEU A 1 88 ? 26.398 0.033 -17.865 1.00 76.88 88 LEU A O 1
ATOM 687 N N . LYS A 1 89 ? 26.354 -0.076 -20.113 1.00 77.38 89 LYS A N 1
ATOM 688 C CA . LYS A 1 89 ? 25.593 1.171 -20.283 1.00 77.38 89 LYS A CA 1
ATOM 689 C C . LYS A 1 89 ? 24.087 0.909 -20.225 1.00 77.38 89 LYS A C 1
ATOM 691 O O . LYS A 1 89 ? 23.575 0.123 -21.024 1.00 77.38 89 LYS A O 1
ATOM 696 N N . PRO A 1 90 ? 23.339 1.556 -19.313 1.00 77.19 90 PRO A N 1
ATOM 697 C CA . PRO A 1 90 ? 21.901 1.352 -19.217 1.00 77.19 90 PRO A CA 1
ATOM 698 C C . PRO A 1 90 ? 21.163 2.024 -20.382 1.00 77.19 90 PRO A C 1
ATOM 700 O O . PRO A 1 90 ? 21.349 3.213 -20.646 1.00 77.19 90 PRO A O 1
ATOM 703 N N . LYS A 1 91 ? 20.245 1.291 -21.021 1.00 82.94 91 LYS A N 1
ATOM 704 C CA . LYS A 1 91 ? 19.374 1.795 -22.094 1.00 82.94 91 LYS A CA 1
ATOM 705 C C . LYS A 1 91 ? 17.904 1.600 -21.735 1.00 82.94 91 LYS A C 1
ATOM 707 O O . LYS A 1 91 ? 17.503 0.591 -21.156 1.00 82.94 91 LYS A O 1
ATOM 712 N N . LYS A 1 92 ? 17.077 2.590 -22.083 1.00 82.19 92 LYS A N 1
ATOM 713 C CA . LYS A 1 92 ? 15.612 2.477 -22.019 1.00 82.19 92 LYS A CA 1
ATOM 714 C C . LYS A 1 92 ? 15.156 1.577 -23.165 1.00 82.19 92 LYS A C 1
ATOM 716 O O . LYS A 1 92 ? 15.398 1.923 -24.318 1.00 82.19 92 LYS A O 1
ATOM 721 N N . LEU A 1 93 ? 14.515 0.455 -22.847 1.00 82.06 93 LEU A N 1
ATOM 722 C CA . LEU A 1 93 ? 14.078 -0.512 -23.856 1.00 82.06 93 LEU A CA 1
ATOM 723 C C . LEU A 1 93 ? 12.654 -0.215 -24.323 1.00 82.06 93 LEU A C 1
ATOM 725 O O . LEU A 1 93 ? 12.428 0.040 -25.502 1.00 82.06 93 LEU A O 1
ATOM 729 N N . LYS A 1 94 ? 11.686 -0.218 -23.399 1.00 84.31 94 LYS A N 1
ATOM 730 C CA . LYS A 1 94 ? 10.266 -0.080 -23.744 1.00 84.31 94 LYS A CA 1
ATOM 731 C C . LYS A 1 94 ? 9.486 0.712 -22.701 1.00 84.31 94 LYS A C 1
ATOM 733 O O . LYS A 1 94 ? 9.655 0.504 -21.499 1.00 84.31 94 LYS A O 1
ATOM 738 N N . GLU A 1 95 ? 8.601 1.583 -23.177 1.00 88.12 95 GLU A N 1
ATOM 739 C CA . GLU A 1 95 ? 7.557 2.244 -22.385 1.00 88.12 95 GLU A CA 1
ATOM 740 C C . GLU A 1 95 ? 6.237 1.472 -22.537 1.00 88.12 95 GLU A C 1
ATOM 742 O O . GLU A 1 95 ? 5.901 1.029 -23.636 1.00 88.12 95 GLU A O 1
ATOM 747 N N . PHE A 1 96 ? 5.492 1.300 -21.447 1.00 88.69 96 PHE A N 1
ATOM 748 C CA . PHE A 1 96 ? 4.136 0.740 -21.467 1.00 88.69 96 PHE A CA 1
ATOM 749 C C . PHE A 1 96 ? 3.290 1.331 -20.340 1.00 88.69 96 PHE A C 1
ATOM 751 O O . PHE A 1 96 ? 3.812 1.914 -19.388 1.00 88.69 96 PHE A O 1
ATOM 758 N N . GLU A 1 97 ? 1.976 1.192 -20.469 1.00 88.94 97 GLU A N 1
ATOM 759 C CA . GLU A 1 97 ? 1.005 1.692 -19.505 1.00 88.94 97 GLU A CA 1
ATOM 760 C C . GLU A 1 97 ? 0.455 0.543 -18.655 1.00 88.94 97 GLU A C 1
ATOM 762 O O . GLU A 1 97 ? 0.107 -0.516 -19.175 1.00 88.94 97 GLU A O 1
ATOM 767 N N . TYR A 1 98 ? 0.376 0.753 -17.343 1.00 86.94 98 TYR A N 1
ATOM 768 C CA . TYR A 1 98 ? -0.249 -0.169 -16.401 1.00 86.94 98 TYR A CA 1
ATOM 769 C C . TYR A 1 98 ? -1.077 0.629 -15.396 1.00 86.94 98 TYR A C 1
ATOM 771 O O . TYR A 1 98 ? -0.561 1.528 -14.733 1.00 86.94 98 TYR A O 1
ATOM 779 N N . GLN A 1 99 ? -2.375 0.321 -15.315 1.00 84.88 99 GLN A N 1
ATOM 780 C CA . GLN A 1 99 ? -3.337 0.994 -14.430 1.00 84.88 99 GLN A CA 1
ATOM 781 C C . GLN A 1 99 ? -3.348 2.536 -14.553 1.00 84.88 99 GLN A C 1
ATOM 783 O O . GLN A 1 99 ? -3.492 3.240 -13.559 1.00 84.88 99 GLN A O 1
ATOM 788 N N . GLY A 1 100 ? -3.183 3.081 -15.765 1.00 84.50 100 GLY A N 1
ATOM 789 C CA . GLY A 1 100 ? -3.174 4.535 -15.992 1.00 84.50 100 GLY A CA 1
ATOM 790 C C . GLY A 1 100 ? -1.839 5.230 -15.689 1.00 84.50 100 GLY A C 1
ATOM 791 O O . GLY A 1 100 ? -1.752 6.460 -15.740 1.00 84.50 100 GLY A O 1
ATOM 792 N N . PHE A 1 101 ? -0.794 4.464 -15.367 1.00 87.81 101 PHE A N 1
ATOM 793 C CA . PHE A 1 101 ? 0.556 4.961 -15.110 1.00 87.81 101 PHE A CA 1
ATOM 794 C C . PHE A 1 101 ? 1.531 4.462 -16.169 1.00 87.81 101 PHE A C 1
ATOM 796 O O . PHE A 1 101 ? 1.429 3.332 -16.645 1.00 87.81 101 PHE A O 1
ATOM 803 N N . ILE A 1 102 ? 2.522 5.287 -16.504 1.00 87.88 102 ILE A N 1
ATOM 804 C CA . ILE A 1 102 ? 3.582 4.887 -17.430 1.00 87.88 102 ILE A CA 1
ATOM 805 C C . ILE A 1 102 ? 4.698 4.196 -16.646 1.00 87.88 102 ILE A C 1
ATOM 807 O O . ILE A 1 102 ? 5.192 4.725 -15.648 1.00 87.88 102 ILE A O 1
ATOM 811 N N . PHE A 1 103 ? 5.143 3.051 -17.149 1.00 87.94 103 PHE A N 1
ATOM 812 C CA . PHE A 1 103 ? 6.317 2.330 -16.677 1.00 87.94 103 PHE A CA 1
ATOM 813 C C . PHE A 1 103 ? 7.350 2.216 -17.796 1.00 87.94 103 PHE A C 1
ATOM 815 O O . PHE A 1 103 ? 7.028 2.195 -18.987 1.00 87.94 103 PHE A O 1
ATOM 822 N N . ARG A 1 104 ? 8.620 2.168 -17.400 1.00 85.75 104 ARG A N 1
ATOM 823 C CA . ARG A 1 104 ? 9.761 2.010 -18.301 1.00 85.75 104 ARG A CA 1
ATOM 824 C C . ARG A 1 104 ? 10.491 0.736 -17.956 1.00 85.75 104 ARG A C 1
ATOM 826 O O . ARG A 1 104 ? 10.887 0.546 -16.814 1.00 85.75 104 ARG A O 1
ATOM 833 N N . THR A 1 105 ? 10.716 -0.107 -18.948 1.00 83.56 105 THR A N 1
ATOM 834 C CA . THR A 1 105 ? 11.717 -1.166 -18.839 1.00 83.56 105 THR A CA 1
ATOM 835 C C . THR A 1 105 ? 13.068 -0.618 -19.231 1.00 83.56 105 THR A C 1
ATOM 837 O O . THR A 1 105 ? 13.210 0.157 -20.185 1.00 83.56 105 THR A O 1
ATOM 840 N N . HIS A 1 106 ? 14.068 -1.039 -18.486 1.00 79.31 106 HIS A N 1
ATOM 841 C CA . HIS A 1 106 ? 15.440 -0.736 -18.792 1.00 79.31 106 HIS A CA 1
ATOM 842 C C . HIS A 1 106 ? 16.233 -2.044 -18.875 1.00 79.31 106 HIS A C 1
ATOM 844 O O . HIS A 1 106 ? 15.928 -3.034 -18.202 1.00 79.31 106 HIS A O 1
ATOM 850 N N . GLY A 1 107 ? 17.240 -2.029 -19.735 1.00 80.12 107 GLY A N 1
ATOM 851 C CA . GLY A 1 107 ? 18.222 -3.092 -19.898 1.00 80.12 107 GLY A CA 1
ATOM 852 C C . GLY A 1 107 ? 19.583 -2.472 -20.165 1.00 80.12 107 GLY A C 1
ATOM 853 O O . GLY A 1 107 ? 19.830 -1.328 -19.766 1.00 80.12 107 GLY A O 1
ATOM 854 N N . PHE A 1 108 ? 20.448 -3.206 -20.850 1.00 78.12 108 PHE A N 1
ATOM 855 C CA . PHE A 1 108 ? 21.784 -2.740 -21.209 1.00 78.12 108 PHE A CA 1
ATOM 856 C C . PHE A 1 108 ? 21.897 -2.570 -22.722 1.00 78.12 108 PHE A C 1
ATOM 858 O O . PHE A 1 108 ? 21.176 -3.215 -23.476 1.00 78.12 108 PHE A O 1
ATOM 865 N N . GLU A 1 109 ? 22.775 -1.681 -23.182 1.00 73.62 109 GLU A N 1
ATOM 866 C CA . GLU A 1 109 ? 23.045 -1.540 -24.619 1.00 73.62 109 GLU A CA 1
ATOM 867 C C . GLU A 1 109 ? 23.570 -2.845 -25.222 1.00 73.62 109 GLU A C 1
ATOM 869 O O . GLU A 1 109 ? 23.201 -3.183 -26.343 1.00 73.62 109 GLU A O 1
ATOM 874 N N . GLU A 1 110 ? 24.373 -3.597 -24.463 1.00 72.88 110 GLU A N 1
ATOM 875 C CA . GLU A 1 110 ? 24.925 -4.877 -24.911 1.00 72.88 110 GLU A CA 1
ATOM 876 C C . GLU A 1 110 ? 23.926 -6.046 -24.819 1.00 72.88 110 GLU A C 1
ATOM 878 O O . GLU A 1 110 ? 24.152 -7.093 -25.421 1.00 72.88 110 GLU A O 1
ATOM 883 N N . MET A 1 111 ? 22.824 -5.891 -24.072 1.00 66.38 111 MET A N 1
ATOM 884 C CA . MET A 1 111 ? 21.803 -6.923 -23.867 1.00 66.38 111 MET A CA 1
ATOM 885 C C . MET A 1 111 ? 20.404 -6.298 -23.883 1.00 66.38 111 MET A C 1
ATOM 887 O O . MET A 1 111 ? 19.962 -5.721 -22.886 1.00 66.38 111 MET A O 1
ATOM 891 N N . GLU A 1 112 ? 19.663 -6.483 -24.982 1.00 64.44 112 GLU A N 1
ATOM 892 C CA . GLU A 1 112 ? 18.269 -6.021 -25.136 1.00 64.44 112 GLU A CA 1
ATOM 893 C C . GLU A 1 112 ? 17.247 -6.842 -24.315 1.00 64.44 112 GLU A C 1
ATOM 895 O O . GLU A 1 112 ? 16.079 -6.978 -24.680 1.00 64.44 112 GLU A O 1
ATOM 900 N N . VAL A 1 113 ? 17.673 -7.386 -23.175 1.00 67.81 113 VAL A N 1
ATOM 901 C CA . VAL A 1 113 ? 16.815 -8.072 -22.207 1.00 67.81 113 VAL A CA 1
ATOM 902 C C . VAL A 1 113 ? 16.398 -7.061 -21.144 1.00 67.81 113 VAL A C 1
ATOM 904 O O . VAL A 1 113 ? 17.231 -6.313 -20.623 1.00 67.81 113 VAL A O 1
ATOM 907 N N . ALA A 1 114 ? 15.106 -7.005 -20.811 1.00 65.44 114 ALA A N 1
ATOM 908 C CA . ALA A 1 114 ? 14.666 -6.128 -19.732 1.00 65.44 114 ALA A CA 1
ATOM 909 C C . ALA A 1 114 ? 15.127 -6.700 -18.394 1.00 65.44 114 ALA A C 1
ATOM 911 O O . ALA A 1 114 ? 14.650 -7.737 -17.945 1.00 65.44 114 ALA A O 1
ATOM 912 N N . VAL A 1 115 ? 16.039 -5.986 -17.746 1.00 70.19 115 VAL A N 1
ATOM 913 C CA . VAL A 1 115 ? 16.596 -6.395 -16.454 1.00 70.19 115 VAL A CA 1
ATOM 914 C C . VAL A 1 115 ? 15.734 -5.868 -15.314 1.00 70.19 115 VAL A C 1
ATOM 916 O O . VAL A 1 115 ? 15.661 -6.469 -14.244 1.00 70.19 115 VAL A O 1
ATOM 919 N N . THR A 1 116 ? 15.038 -4.749 -15.530 1.00 74.12 116 THR A N 1
ATOM 920 C CA . THR A 1 116 ? 14.133 -4.194 -14.525 1.00 74.12 116 THR A CA 1
ATOM 921 C C . THR A 1 116 ? 13.155 -3.169 -15.102 1.00 74.12 116 THR A C 1
ATOM 923 O O . THR A 1 116 ? 13.263 -2.735 -16.251 1.00 74.12 116 THR A O 1
ATOM 926 N N . ALA A 1 117 ? 12.192 -2.774 -14.272 1.00 79.12 117 ALA A N 1
ATOM 927 C CA . ALA A 1 117 ? 11.210 -1.742 -14.548 1.00 79.12 117 ALA A CA 1
ATOM 928 C C . ALA A 1 117 ? 11.342 -0.575 -13.557 1.00 79.12 117 ALA A C 1
ATOM 930 O O . ALA A 1 117 ? 11.661 -0.769 -12.383 1.00 79.12 117 ALA A O 1
ATOM 931 N N . THR A 1 118 ? 11.055 0.633 -14.031 1.00 81.81 118 THR A N 1
ATOM 932 C CA . THR A 1 118 ? 10.998 1.876 -13.255 1.00 81.81 118 THR A CA 1
ATOM 933 C C . THR A 1 118 ? 9.656 2.577 -13.487 1.00 81.81 118 THR A C 1
ATOM 935 O O . THR A 1 118 ? 8.996 2.392 -14.514 1.00 81.81 118 THR A O 1
ATOM 938 N N . GLY A 1 119 ? 9.227 3.375 -12.511 1.00 80.88 119 GLY A N 1
ATOM 939 C CA . GLY A 1 119 ? 7.924 4.042 -12.487 1.00 80.88 119 GLY A CA 1
ATOM 940 C C . GLY A 1 119 ? 7.412 4.190 -11.049 1.00 80.88 119 GLY A C 1
ATOM 941 O O . GLY A 1 119 ? 8.143 3.843 -10.119 1.00 80.88 119 GLY A O 1
ATOM 942 N N . PRO A 1 120 ? 6.183 4.691 -10.836 1.00 88.44 120 PRO A N 1
ATOM 943 C CA . PRO A 1 120 ? 5.220 5.147 -11.841 1.00 88.44 120 PRO A CA 1
ATOM 944 C C . PRO A 1 120 ? 5.530 6.562 -12.373 1.00 88.44 120 PRO A C 1
ATOM 946 O O . PRO A 1 120 ? 5.863 7.484 -11.622 1.00 88.44 120 PRO A O 1
ATOM 949 N N . TYR A 1 121 ? 5.399 6.747 -13.688 1.00 89.12 121 TYR A N 1
ATOM 950 C CA . TYR A 1 121 ? 5.535 8.037 -14.368 1.00 89.12 121 TYR A CA 1
ATOM 951 C C . TYR A 1 121 ? 4.170 8.606 -14.757 1.00 89.12 121 TYR A C 1
ATOM 953 O O . TYR A 1 121 ? 3.202 7.888 -15.005 1.00 89.12 121 TYR A O 1
ATOM 961 N N . CYS A 1 122 ? 4.104 9.931 -14.833 1.00 90.75 122 CYS A N 1
ATOM 962 C CA . CYS A 1 122 ? 2.893 10.649 -15.192 1.00 90.75 122 CYS A CA 1
ATOM 963 C C . CYS A 1 122 ? 2.521 10.438 -16.668 1.00 90.75 122 CYS A C 1
ATOM 965 O O . CYS A 1 122 ? 3.373 10.676 -17.531 1.00 90.75 122 CYS A O 1
ATOM 967 N N . PRO A 1 123 ? 1.250 10.137 -16.987 1.00 89.88 123 PRO A N 1
ATOM 968 C CA . PRO A 1 123 ? 0.800 9.967 -18.368 1.00 89.88 123 PRO A CA 1
ATOM 969 C C . PRO A 1 123 ? 0.859 11.263 -19.193 1.00 89.88 123 PRO A C 1
ATOM 971 O O . PRO A 1 123 ? 1.004 11.210 -20.408 1.00 89.88 123 PRO A O 1
ATOM 974 N N . ARG A 1 124 ? 0.796 12.439 -18.546 1.00 89.81 124 ARG A N 1
ATOM 975 C CA . ARG A 1 124 ? 0.846 13.748 -19.227 1.00 89.81 124 ARG A CA 1
ATOM 976 C C . ARG A 1 124 ? 2.272 14.233 -19.486 1.00 89.81 124 ARG A C 1
ATOM 978 O O . ARG A 1 124 ? 2.631 14.564 -20.606 1.00 89.81 124 ARG A O 1
ATOM 985 N N . CYS A 1 125 ? 3.067 14.318 -18.417 1.00 90.75 125 CYS A N 1
ATOM 986 C CA . CYS A 1 125 ? 4.381 14.973 -18.418 1.00 90.75 125 CYS A CA 1
ATOM 987 C C . CYS A 1 125 ? 5.541 13.982 -18.633 1.00 90.75 125 CYS A C 1
ATOM 989 O O . CYS A 1 125 ? 6.682 14.409 -18.779 1.00 90.75 125 CYS A O 1
ATOM 991 N N . LYS A 1 126 ? 5.290 12.663 -18.540 1.00 88.88 126 LYS A N 1
ATOM 992 C CA . LYS A 1 126 ? 6.302 11.588 -18.421 1.00 88.88 126 LYS A CA 1
ATOM 993 C C . LYS A 1 126 ? 7.330 11.771 -17.287 1.00 88.88 126 LYS A C 1
ATOM 995 O O . LYS A 1 126 ? 8.300 11.014 -17.197 1.00 88.88 126 LYS A O 1
ATOM 1000 N N . GLY A 1 127 ? 7.120 12.766 -16.427 1.00 87.44 127 GLY A N 1
ATOM 1001 C CA . GLY A 1 127 ? 7.887 13.026 -15.217 1.00 87.44 127 GLY A CA 1
ATOM 1002 C C . GLY A 1 127 ? 7.551 12.027 -14.116 1.00 87.44 127 GLY A C 1
ATOM 1003 O O . GLY A 1 127 ? 6.495 1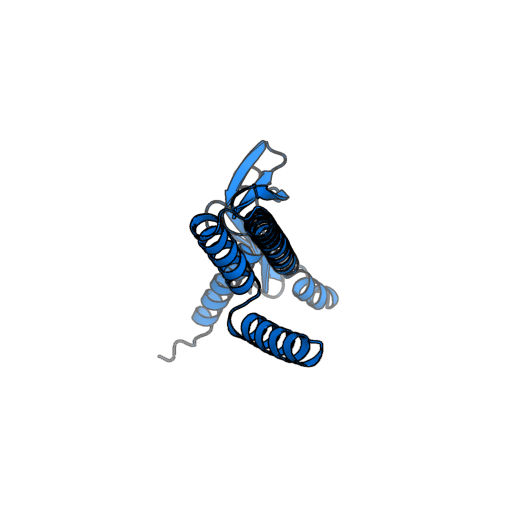1.388 -14.135 1.00 87.44 127 GLY A O 1
ATOM 1004 N N . GLN A 1 128 ? 8.470 11.880 -13.166 1.00 87.00 128 GLN A N 1
ATOM 1005 C CA . GLN A 1 128 ? 8.305 10.975 -12.033 1.00 87.00 128 GLN A CA 1
ATOM 1006 C C . GLN A 1 128 ? 7.182 11.465 -11.116 1.00 87.00 128 GLN A C 1
ATOM 1008 O O . GLN A 1 128 ? 7.066 12.664 -10.848 1.00 87.00 128 GLN A O 1
ATOM 1013 N N . LEU A 1 129 ? 6.335 10.539 -10.666 1.00 88.19 129 LEU A N 1
ATOM 1014 C CA . LEU A 1 129 ? 5.260 10.857 -9.737 1.00 88.19 129 LEU A CA 1
ATOM 1015 C C . LEU A 1 129 ? 5.776 10.823 -8.301 1.00 88.19 129 LEU A C 1
ATOM 1017 O O . LEU A 1 129 ? 6.437 9.874 -7.885 1.00 88.19 129 LEU A O 1
ATOM 1021 N N . ALA A 1 130 ? 5.434 11.855 -7.537 1.00 87.88 130 ALA A N 1
ATOM 1022 C CA . ALA A 1 130 ? 5.610 11.868 -6.098 1.00 87.88 130 ALA A CA 1
ATOM 1023 C C . ALA A 1 130 ? 4.443 11.120 -5.447 1.00 87.88 130 ALA A C 1
ATOM 1025 O O . ALA A 1 130 ? 3.278 11.482 -5.637 1.00 87.88 130 ALA A O 1
ATOM 1026 N N . GLU A 1 131 ? 4.761 10.084 -4.679 1.00 86.81 131 GLU A N 1
ATOM 1027 C CA . GLU A 1 131 ? 3.787 9.331 -3.898 1.00 86.81 131 GLU A CA 1
ATOM 1028 C C . GLU A 1 131 ? 3.543 10.032 -2.557 1.00 86.81 131 GLU A C 1
ATOM 1030 O O . GLU A 1 131 ? 4.468 10.292 -1.788 1.00 86.81 131 GLU A O 1
ATOM 1035 N N . ARG A 1 132 ? 2.279 10.331 -2.258 1.00 85.44 132 ARG A N 1
ATOM 1036 C CA . ARG A 1 132 ? 1.833 10.850 -0.968 1.00 85.44 132 ARG A CA 1
ATOM 1037 C C . ARG A 1 132 ? 0.877 9.850 -0.344 1.00 85.44 132 ARG A C 1
ATOM 1039 O O . ARG A 1 132 ? -0.162 9.539 -0.914 1.00 85.44 132 ARG A O 1
ATOM 1046 N N . ARG A 1 133 ? 1.209 9.395 0.860 1.00 83.62 133 ARG A N 1
ATOM 1047 C CA . ARG A 1 133 ? 0.368 8.490 1.646 1.00 83.62 133 ARG A CA 1
ATOM 1048 C C . ARG A 1 133 ? -0.344 9.289 2.719 1.00 83.62 133 ARG A C 1
ATOM 1050 O O . ARG A 1 133 ? 0.304 10.013 3.478 1.00 83.62 133 ARG A O 1
ATOM 1057 N N . ARG A 1 134 ? -1.664 9.170 2.790 1.00 77.38 134 ARG A N 1
ATOM 1058 C CA . ARG A 1 134 ? -2.467 9.765 3.853 1.00 77.38 134 ARG A CA 1
ATOM 1059 C C . ARG A 1 134 ? -3.245 8.669 4.562 1.00 77.38 134 ARG A C 1
ATOM 1061 O O . ARG A 1 134 ? -4.009 7.936 3.948 1.00 77.38 134 ARG A O 1
ATOM 1068 N N . ILE A 1 135 ? -3.064 8.582 5.874 1.00 66.69 135 ILE A N 1
ATOM 1069 C CA . ILE A 1 135 ? -3.932 7.774 6.727 1.00 66.69 135 ILE A CA 1
ATOM 1070 C C . ILE A 1 135 ? -5.132 8.658 7.054 1.00 66.69 135 ILE A C 1
ATOM 1072 O O . ILE A 1 135 ? -4.982 9.654 7.766 1.00 66.69 135 ILE A O 1
ATOM 1076 N N . GLN A 1 136 ? -6.297 8.360 6.483 1.00 68.25 136 GLN A N 1
ATOM 1077 C CA . GLN A 1 136 ? -7.532 9.002 6.925 1.00 68.25 136 GLN A CA 1
ATOM 1078 C C . GLN A 1 136 ? -8.015 8.347 8.229 1.00 68.25 136 GLN A C 1
ATOM 1080 O O . GLN A 1 136 ? -7.827 7.147 8.450 1.00 68.25 136 GLN A O 1
ATOM 1085 N N . TYR A 1 137 ? -8.627 9.145 9.109 1.00 47.88 137 TYR A N 1
ATOM 1086 C CA . TYR A 1 137 ? -9.403 8.617 10.234 1.00 47.88 137 TYR A CA 1
ATOM 1087 C C . TYR A 1 137 ? -10.545 7.765 9.656 1.00 47.88 137 TYR A C 1
ATOM 1089 O O . TYR A 1 137 ? -11.186 8.208 8.710 1.00 47.88 137 TYR A O 1
ATOM 1097 N N . LEU A 1 138 ? -10.785 6.572 10.215 1.00 53.12 138 LEU A N 1
ATOM 1098 C CA . LEU A 1 138 ? -11.694 5.527 9.697 1.00 53.12 138 LEU A CA 1
ATOM 1099 C C . LEU A 1 138 ? -11.150 4.640 8.548 1.00 53.12 138 LEU A C 1
ATOM 1101 O O . LEU A 1 138 ? -11.890 4.226 7.663 1.00 53.12 138 LEU A O 1
ATOM 1105 N N . PHE A 1 139 ? -9.892 4.205 8.667 1.00 57.56 139 PHE A N 1
ATOM 1106 C CA . PHE A 1 139 ? -9.470 2.849 8.253 1.00 57.56 139 PHE A CA 1
ATOM 1107 C C . PHE A 1 139 ? -9.057 2.579 6.795 1.00 57.56 139 PHE A C 1
ATOM 1109 O O . PHE A 1 139 ? -8.741 1.428 6.496 1.00 57.56 139 PHE A O 1
ATOM 1116 N N . PHE A 1 140 ? -8.927 3.579 5.919 1.00 64.62 140 PHE A N 1
ATOM 1117 C CA . PHE A 1 140 ? -8.405 3.351 4.561 1.00 64.62 140 PHE A CA 1
ATOM 1118 C C . PHE A 1 140 ? -7.167 4.211 4.275 1.00 64.62 140 PHE A C 1
ATOM 1120 O O . PHE A 1 140 ? -7.236 5.440 4.388 1.00 64.62 140 PHE A O 1
ATOM 1127 N N . PRO A 1 141 ? -6.011 3.602 3.939 1.00 72.06 141 PRO A N 1
ATOM 1128 C CA . PRO A 1 141 ? -4.876 4.366 3.453 1.00 72.06 141 PRO A CA 1
ATOM 1129 C C . PRO A 1 141 ? -5.223 4.930 2.076 1.00 72.06 141 PRO A C 1
ATOM 1131 O O . PRO A 1 141 ? -5.478 4.189 1.132 1.00 72.06 141 PRO A O 1
ATOM 1134 N N . GLU A 1 142 ? -5.222 6.251 1.966 1.00 82.38 142 GLU A N 1
ATOM 1135 C CA . GLU A 1 142 ? -5.355 6.939 0.691 1.00 82.38 142 GLU A CA 1
ATOM 1136 C C . GLU A 1 142 ? -3.951 7.158 0.123 1.00 82.38 142 GLU A C 1
ATOM 1138 O O . GLU A 1 142 ? -3.110 7.830 0.736 1.00 82.38 142 GLU A O 1
ATOM 1143 N N . ILE A 1 143 ? -3.676 6.573 -1.043 1.00 87.06 143 ILE A N 1
ATOM 1144 C CA . ILE A 1 143 ? -2.412 6.758 -1.756 1.00 87.06 143 ILE A CA 1
ATOM 1145 C C . ILE A 1 143 ? -2.687 7.687 -2.931 1.00 87.06 143 ILE A C 1
ATOM 1147 O O . ILE A 1 143 ? -3.536 7.422 -3.778 1.00 87.06 143 ILE A O 1
ATOM 1151 N N . THR A 1 144 ? -1.980 8.810 -2.975 1.00 89.31 144 THR A N 1
ATOM 1152 C CA . THR A 1 144 ? -2.121 9.818 -4.025 1.00 89.31 144 THR A CA 1
ATOM 1153 C C . THR A 1 144 ? -0.800 9.995 -4.759 1.00 89.31 144 THR A C 1
ATOM 1155 O O . THR A 1 144 ? 0.238 10.190 -4.133 1.00 89.31 144 THR A O 1
ATOM 1158 N N . PHE A 1 145 ? -0.838 10.014 -6.086 1.00 91.12 145 PHE A N 1
ATOM 1159 C CA . PHE A 1 145 ? 0.311 10.302 -6.938 1.00 91.12 145 PHE A CA 1
ATOM 1160 C C . PHE A 1 145 ? 0.194 11.699 -7.545 1.00 91.12 145 PHE A C 1
ATOM 1162 O O . PHE A 1 145 ? -0.858 12.057 -8.077 1.00 91.12 145 PHE A O 1
ATOM 1169 N N . ARG A 1 146 ? 1.272 12.490 -7.489 1.00 92.62 146 ARG A N 1
ATOM 1170 C CA . ARG A 1 146 ? 1.316 13.869 -8.011 1.00 92.62 146 ARG A CA 1
ATOM 1171 C C . ARG A 1 146 ? 2.495 14.079 -8.970 1.00 92.62 146 ARG A C 1
ATOM 1173 O O . ARG A 1 146 ? 3.619 13.739 -8.618 1.00 92.62 146 ARG A O 1
ATOM 1180 N N . CYS A 1 147 ? 2.271 14.671 -10.152 1.00 92.75 147 CYS A N 1
ATOM 1181 C CA . CYS A 1 147 ? 3.346 15.223 -11.008 1.00 92.75 147 CYS A CA 1
ATOM 1182 C C . CYS A 1 147 ? 3.469 16.732 -10.773 1.00 92.75 147 CYS A C 1
ATOM 1184 O O . CYS A 1 147 ? 2.486 17.419 -10.502 1.00 92.75 147 CYS A O 1
ATOM 1186 N N . ILE A 1 148 ? 4.671 17.256 -11.009 1.00 91.38 148 ILE A N 1
ATOM 1187 C CA . ILE A 1 148 ? 4.975 18.692 -11.088 1.00 91.38 148 ILE A CA 1
ATOM 1188 C C . ILE A 1 148 ? 4.070 19.426 -12.101 1.00 91.38 148 ILE A C 1
ATOM 1190 O O . ILE A 1 148 ? 3.709 20.572 -11.878 1.00 91.38 148 ILE A O 1
ATOM 1194 N N . CYS A 1 149 ? 3.619 18.760 -13.172 1.00 90.88 149 CYS A N 1
ATOM 1195 C CA . CYS A 1 149 ? 2.692 19.332 -14.163 1.00 90.88 149 CYS A CA 1
ATOM 1196 C C . CYS A 1 149 ? 1.243 19.532 -13.667 1.00 90.88 149 CYS A C 1
ATOM 1198 O O . CYS A 1 149 ? 0.372 19.878 -14.460 1.00 90.88 149 CYS A O 1
ATOM 1200 N N . GLY A 1 150 ? 0.951 19.234 -12.397 1.00 90.81 150 GLY A N 1
ATOM 1201 C CA . GLY A 1 150 ? -0.392 19.345 -11.820 1.00 90.81 150 GLY A CA 1
ATOM 1202 C C . GLY A 1 150 ? -1.278 18.108 -11.997 1.00 90.81 150 GLY A C 1
ATOM 1203 O O . GLY A 1 150 ? -2.410 18.098 -11.522 1.00 90.81 150 GLY A O 1
ATOM 1204 N N . PHE A 1 151 ? -0.790 17.039 -12.637 1.00 92.50 151 PHE A N 1
ATOM 1205 C CA . PHE A 1 151 ? -1.500 15.756 -12.656 1.00 92.50 151 PHE A CA 1
ATOM 1206 C C . PHE A 1 151 ? -1.577 15.160 -11.245 1.00 92.50 151 PHE A C 1
ATOM 1208 O O . PHE A 1 151 ? -0.558 15.066 -10.557 1.00 92.50 151 PHE A O 1
ATOM 1215 N N . CYS A 1 152 ? -2.772 14.730 -10.844 1.00 92.38 152 CYS A N 1
ATOM 1216 C CA . CYS A 1 152 ? -3.036 14.095 -9.561 1.00 92.38 152 CYS A CA 1
ATOM 1217 C C . CYS A 1 152 ? -3.996 12.923 -9.768 1.00 92.38 152 CYS A C 1
ATOM 1219 O O . CYS A 1 152 ? -5.020 13.085 -10.427 1.00 92.38 152 CYS A O 1
ATOM 1221 N N . THR A 1 153 ? -3.673 11.766 -9.196 1.00 91.81 153 THR A N 1
ATOM 1222 C CA . THR A 1 153 ? -4.544 10.585 -9.212 1.00 91.81 153 THR A CA 1
ATOM 1223 C C . THR A 1 153 ? -4.437 9.827 -7.894 1.00 91.81 153 THR A C 1
ATOM 1225 O O . THR A 1 153 ? -3.425 9.931 -7.195 1.00 91.81 153 THR A O 1
ATOM 1228 N N . THR A 1 154 ? -5.481 9.092 -7.536 1.00 89.94 154 THR A N 1
ATOM 1229 C CA . THR A 1 154 ? -5.531 8.235 -6.349 1.00 89.94 154 THR A CA 1
ATOM 1230 C C . THR A 1 154 ? -5.400 6.768 -6.741 1.00 89.94 154 THR A C 1
ATOM 1232 O O . THR A 1 154 ? -5.696 6.378 -7.867 1.00 89.94 154 THR A O 1
ATOM 1235 N N . SER A 1 155 ? -4.899 5.961 -5.812 1.00 87.69 155 SER A N 1
ATOM 1236 C CA . SER A 1 155 ? -4.663 4.532 -5.986 1.00 87.69 155 SER A CA 1
ATOM 1237 C C . SER A 1 155 ? -4.856 3.804 -4.657 1.00 87.69 155 SER A C 1
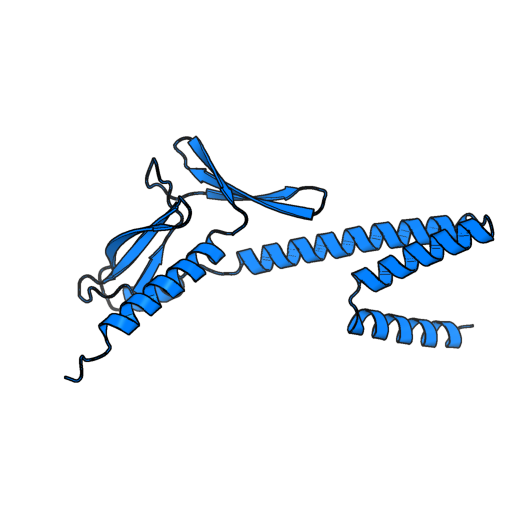ATOM 1239 O O . SER A 1 155 ? -4.658 4.377 -3.586 1.00 87.69 155 SER A O 1
ATOM 1241 N N . ASP A 1 156 ? -5.220 2.530 -4.732 1.00 83.94 156 ASP A N 1
ATOM 1242 C CA . ASP A 1 156 ? -5.247 1.580 -3.617 1.00 83.94 156 ASP A CA 1
ATOM 1243 C C . ASP A 1 156 ? -3.889 0.878 -3.405 1.00 83.94 156 ASP A C 1
ATOM 1245 O O . ASP A 1 156 ? -3.646 0.284 -2.351 1.00 83.94 156 ASP A O 1
ATOM 1249 N N . ARG A 1 157 ? -2.984 0.975 -4.388 1.00 83.06 157 ARG A N 1
ATOM 1250 C CA . ARG A 1 157 ? -1.636 0.387 -4.378 1.00 83.06 157 ARG A CA 1
ATOM 1251 C C . ARG A 1 157 ? -0.537 1.440 -4.314 1.00 83.06 157 ARG A C 1
ATOM 1253 O O . ARG A 1 157 ? -0.635 2.507 -4.925 1.00 83.06 157 ARG A O 1
ATOM 1260 N N . THR A 1 158 ? 0.533 1.107 -3.597 1.00 84.38 158 THR A N 1
ATOM 1261 C CA . THR A 1 158 ? 1.782 1.885 -3.548 1.00 84.38 158 THR A CA 1
ATOM 1262 C C . THR A 1 158 ? 2.576 1.727 -4.845 1.00 84.38 158 THR A C 1
ATOM 1264 O O . THR A 1 158 ? 2.431 0.727 -5.551 1.00 84.38 158 THR A O 1
ATOM 1267 N N . GLY A 1 159 ? 3.477 2.669 -5.146 1.00 82.31 159 GLY A N 1
ATOM 1268 C CA . GLY A 1 159 ? 4.325 2.573 -6.336 1.00 82.31 159 GLY A CA 1
ATOM 1269 C C . GLY A 1 159 ? 5.187 1.305 -6.333 1.00 82.31 159 GLY A C 1
ATOM 1270 O O . GLY A 1 159 ? 5.352 0.674 -7.372 1.00 82.31 159 GLY A O 1
ATOM 1271 N N . GLY A 1 160 ? 5.664 0.878 -5.158 1.00 81.00 160 GLY A N 1
ATOM 1272 C CA . GLY A 1 160 ? 6.433 -0.360 -4.994 1.00 81.00 160 GLY A CA 1
ATOM 1273 C C . GLY A 1 160 ? 5.627 -1.636 -5.268 1.00 81.00 160 GLY A C 1
ATOM 1274 O O . GLY A 1 160 ? 6.146 -2.560 -5.892 1.00 81.00 160 GLY A O 1
ATOM 1275 N N . GLU A 1 161 ? 4.356 -1.687 -4.855 1.00 82.56 161 GLU A N 1
ATOM 1276 C CA . GLU A 1 161 ? 3.454 -2.811 -5.159 1.00 82.56 161 GLU A CA 1
ATOM 1277 C C . GLU A 1 161 ? 3.167 -2.898 -6.662 1.00 82.56 161 GLU A C 1
ATOM 1279 O O . GLU A 1 161 ? 3.328 -3.966 -7.250 1.00 82.56 161 GLU A O 1
ATOM 1284 N N . MET A 1 162 ? 2.848 -1.768 -7.304 1.00 84.88 162 MET A N 1
ATOM 1285 C CA . MET A 1 162 ? 2.666 -1.723 -8.760 1.00 84.88 162 MET A CA 1
ATOM 1286 C C . MET A 1 162 ? 3.925 -2.177 -9.496 1.00 84.88 162 MET A C 1
ATOM 1288 O O . MET A 1 162 ? 3.851 -2.939 -10.455 1.00 84.88 162 MET A O 1
ATOM 1292 N N . LEU A 1 163 ? 5.098 -1.742 -9.032 1.00 83.25 163 LEU A N 1
ATOM 1293 C CA . LEU A 1 163 ? 6.369 -2.113 -9.638 1.00 83.25 163 LEU A CA 1
ATOM 1294 C C . LEU A 1 163 ? 6.658 -3.615 -9.514 1.00 83.25 163 LEU A C 1
ATOM 1296 O O . LEU A 1 163 ? 7.247 -4.204 -10.419 1.00 83.25 163 LEU A O 1
ATOM 1300 N N . LYS A 1 164 ? 6.248 -4.243 -8.406 1.00 82.81 164 LYS A N 1
ATOM 1301 C CA . LYS A 1 164 ? 6.355 -5.694 -8.212 1.00 82.81 164 LYS A CA 1
ATOM 1302 C C . LYS A 1 164 ? 5.464 -6.450 -9.199 1.00 82.81 164 LYS A C 1
ATOM 1304 O O . LYS A 1 164 ? 5.939 -7.397 -9.819 1.00 82.81 164 LYS A O 1
ATOM 1309 N N . ASP A 1 165 ? 4.220 -6.011 -9.383 1.00 85.12 165 ASP A N 1
ATOM 1310 C CA . ASP A 1 165 ? 3.298 -6.614 -10.355 1.00 85.12 165 ASP A CA 1
ATOM 1311 C C . ASP A 1 165 ? 3.840 -6.487 -11.778 1.00 85.12 165 ASP A C 1
ATOM 1313 O O . ASP A 1 165 ? 3.926 -7.467 -12.517 1.00 85.12 165 ASP A O 1
ATOM 1317 N N . VAL A 1 166 ? 4.282 -5.280 -12.129 1.00 84.00 166 VAL A N 1
ATOM 1318 C CA . VAL A 1 166 ? 4.886 -4.982 -13.423 1.00 84.00 166 VAL A CA 1
ATOM 1319 C C . VAL A 1 166 ? 6.131 -5.835 -13.656 1.00 84.00 166 VAL A C 1
ATOM 1321 O O . VAL A 1 166 ? 6.304 -6.368 -14.746 1.00 84.00 166 VAL A O 1
ATOM 1324 N N . ARG A 1 167 ? 6.985 -6.027 -12.645 1.00 78.81 167 ARG A N 1
ATOM 1325 C CA . ARG A 1 167 ? 8.149 -6.914 -12.761 1.00 78.81 167 ARG A CA 1
ATOM 1326 C C . ARG A 1 167 ? 7.733 -8.348 -13.063 1.00 78.81 167 ARG A C 1
ATOM 1328 O O . ARG A 1 167 ? 8.305 -8.941 -13.965 1.00 78.81 167 ARG A O 1
ATOM 1335 N N . ASN A 1 168 ? 6.744 -8.881 -12.349 1.00 80.75 168 ASN A N 1
ATOM 1336 C CA . ASN A 1 168 ? 6.255 -10.235 -12.602 1.00 80.75 168 ASN A CA 1
ATOM 1337 C C . ASN A 1 168 ? 5.731 -10.373 -14.040 1.00 80.75 168 ASN A C 1
ATOM 1339 O O . ASN A 1 168 ? 5.997 -11.375 -14.691 1.00 80.75 168 ASN A O 1
ATOM 1343 N N . MET A 1 169 ? 5.054 -9.346 -14.568 1.00 80.00 169 MET A N 1
ATOM 1344 C CA . MET A 1 169 ? 4.625 -9.323 -15.971 1.00 80.00 169 MET A CA 1
ATOM 1345 C C . MET A 1 169 ? 5.808 -9.301 -16.939 1.00 80.00 169 MET A C 1
ATOM 1347 O O . MET A 1 169 ? 5.817 -10.052 -17.906 1.00 80.00 169 MET A O 1
ATOM 1351 N N . VAL A 1 170 ? 6.804 -8.453 -16.676 1.00 75.44 170 VAL A N 1
ATOM 1352 C CA . VAL A 1 170 ? 8.017 -8.348 -17.494 1.00 75.44 170 VAL A CA 1
ATOM 1353 C C . VAL A 1 170 ? 8.742 -9.696 -17.504 1.00 75.44 170 VAL A C 1
ATOM 1355 O O . VAL A 1 170 ? 8.924 -10.243 -18.582 1.00 75.44 170 VAL A O 1
ATOM 1358 N N . CYS A 1 171 ? 9.061 -10.279 -16.344 1.00 70.19 171 CYS A N 1
ATOM 1359 C CA . CYS A 1 171 ? 9.745 -11.574 -16.241 1.00 70.19 171 CYS A CA 1
ATOM 1360 C C . CYS A 1 171 ? 8.994 -12.699 -16.974 1.00 70.19 171 CYS A C 1
ATOM 1362 O O . CYS A 1 171 ? 9.601 -13.385 -17.789 1.00 70.19 171 CYS A O 1
ATOM 1364 N N . ASN A 1 172 ? 7.674 -12.817 -16.786 1.00 70.00 172 ASN A N 1
ATOM 1365 C CA . ASN A 1 172 ? 6.879 -13.848 -17.463 1.00 70.00 172 ASN A CA 1
ATOM 1366 C C . ASN A 1 172 ? 6.916 -13.718 -18.998 1.00 70.00 172 ASN A C 1
ATOM 1368 O O . ASN A 1 172 ? 6.933 -14.720 -19.705 1.00 70.00 172 ASN A O 1
ATOM 1372 N N . VAL A 1 173 ? 6.950 -12.489 -19.528 1.00 64.62 173 VAL A N 1
ATOM 1373 C CA . VAL A 1 173 ? 7.019 -12.241 -20.980 1.00 64.62 173 VAL A CA 1
ATOM 1374 C C . VAL A 1 173 ? 8.383 -12.627 -21.566 1.00 64.62 173 VAL A C 1
ATOM 1376 O O . VAL A 1 173 ? 8.459 -12.982 -22.744 1.00 64.62 173 VAL A O 1
ATOM 1379 N N . PHE A 1 174 ? 9.463 -12.559 -20.782 1.00 58.91 174 PHE A N 1
ATOM 1380 C CA . PHE A 1 174 ? 10.785 -13.005 -21.233 1.00 58.91 174 PHE A CA 1
ATOM 1381 C C . PHE A 1 174 ? 10.938 -14.527 -21.143 1.00 58.91 174 PHE A C 1
ATOM 1383 O O . PHE A 1 174 ? 11.427 -15.117 -22.105 1.00 58.91 174 PHE A O 1
ATOM 1390 N N . ASP A 1 175 ? 10.415 -15.165 -20.092 1.00 58.62 175 ASP A N 1
ATOM 1391 C CA . ASP A 1 175 ? 10.425 -16.631 -19.956 1.00 58.62 175 ASP A CA 1
ATOM 1392 C C . ASP A 1 175 ? 9.675 -17.333 -21.108 1.00 58.62 175 ASP A C 1
ATOM 1394 O O . ASP A 1 175 ? 10.062 -18.414 -21.555 1.00 58.62 175 ASP A O 1
ATOM 1398 N N . GLU A 1 176 ? 8.610 -16.722 -21.640 1.00 58.12 176 GLU A N 1
ATOM 1399 C CA . GLU A 1 176 ? 7.885 -17.269 -22.795 1.00 58.12 176 GLU A CA 1
ATOM 1400 C C . GLU A 1 176 ? 8.657 -17.158 -24.115 1.00 58.12 176 GLU A C 1
ATOM 1402 O O . GLU A 1 176 ? 8.487 -18.011 -24.986 1.00 58.12 176 GLU A O 1
ATOM 1407 N N . LYS A 1 177 ? 9.523 -16.149 -24.273 1.00 55.88 177 LYS A N 1
ATOM 1408 C CA . LYS A 1 177 ? 10.345 -15.981 -25.483 1.00 55.88 177 LYS A CA 1
ATOM 1409 C C . LYS A 1 177 ? 11.582 -16.877 -25.508 1.00 55.88 177 LYS A C 1
ATOM 1411 O O . LYS A 1 177 ? 12.114 -17.119 -26.587 1.00 55.88 177 LYS A O 1
ATOM 1416 N N . GLU A 1 178 ? 12.028 -17.359 -24.350 1.00 50.88 178 GLU A N 1
ATOM 1417 C CA . GLU A 1 178 ? 13.167 -18.275 -24.226 1.00 50.88 178 GLU A CA 1
ATOM 1418 C C . GLU A 1 178 ? 12.791 -19.756 -24.305 1.00 50.88 178 GLU A C 1
ATOM 1420 O O . GLU A 1 178 ? 13.689 -20.595 -24.364 1.00 50.88 178 GLU A O 1
ATOM 1425 N N . LYS A 1 179 ? 11.501 -20.121 -24.372 1.00 44.56 179 LYS A N 1
ATOM 1426 C CA . LYS A 1 179 ? 11.140 -21.509 -24.686 1.00 44.56 179 LYS A CA 1
ATOM 1427 C C . LYS A 1 179 ? 11.575 -21.810 -26.122 1.00 44.56 179 LYS A C 1
ATOM 1429 O O . LYS A 1 179 ? 10.989 -21.245 -27.048 1.00 44.56 179 LYS A O 1
ATOM 1434 N N . PRO A 1 180 ? 12.563 -22.700 -26.347 1.00 44.44 180 PRO A N 1
ATOM 1435 C CA . PRO A 1 180 ? 12.870 -23.127 -27.696 1.00 44.44 180 PRO A CA 1
ATOM 1436 C C . PRO A 1 180 ? 11.598 -23.747 -28.266 1.00 44.44 180 PRO A C 1
ATOM 1438 O O . PRO A 1 180 ? 10.991 -24.625 -27.646 1.00 44.44 180 PRO A O 1
ATOM 1441 N N . HIS A 1 181 ? 11.175 -23.272 -29.435 1.00 46.94 181 HIS A N 1
ATOM 1442 C CA . HIS A 1 181 ? 10.240 -24.012 -30.263 1.00 46.94 181 HIS A CA 1
ATOM 1443 C C . HIS A 1 181 ? 10.932 -25.325 -30.635 1.00 46.94 181 HIS A C 1
ATOM 1445 O O . HIS A 1 181 ? 11.669 -25.397 -31.613 1.00 46.94 181 HIS A O 1
ATOM 1451 N N . ILE A 1 182 ? 10.748 -26.343 -29.796 1.00 48.47 182 ILE A N 1
ATOM 1452 C CA . ILE A 1 182 ? 11.051 -27.726 -30.133 1.00 48.47 182 ILE A CA 1
ATOM 1453 C C . ILE A 1 182 ? 9.938 -28.134 -31.099 1.00 48.47 182 ILE A C 1
ATOM 1455 O O . ILE A 1 182 ? 8.863 -28.566 -30.681 1.00 48.47 182 ILE A O 1
ATOM 1459 N N . GLY A 1 183 ? 10.168 -27.830 -32.375 1.00 46.44 183 GLY A N 1
ATOM 1460 C CA . GLY A 1 183 ? 9.493 -28.441 -33.514 1.00 46.44 183 GLY A CA 1
ATOM 1461 C C . GLY A 1 183 ? 10.302 -29.623 -34.012 1.00 46.44 183 GLY A C 1
ATOM 1462 O O . GLY A 1 183 ? 11.548 -29.560 -33.899 1.00 46.44 183 GLY A O 1
#

Organism: Salmonella enterica (NCBI:txid28901)

Radius of gyration: 25.76 Å; chains: 1; bounding box: 58×48×79 Å

pLDDT: mean 76.67, std 11.54, range [44.44, 92.75]